Protein AF-A0A846CA02-F1 (afdb_monomer)

Nearest PDB structures (foldseek):
  6zp9-assembly2_B  TM=9.570E-01  e=4.947E-15  Cyanophage S-2L
  3h20-assembly1_A  TM=7.460E-01  e=3.135E-06  Plasmid RSF1010
  3h25-assembly1_A  TM=7.549E-01  e=1.714E-05  Plasmid RSF1010
  3sxy-assembly1_B  TM=5.604E-01  e=3.609E+00  Thermotoga maritima
  5ey0-assembly1_B  TM=4.904E-01  e=2.221E+00  Staphylococcus aureus subsp. aureus Mu3

Structure (mmCIF, N/CA/C/O backbone):
data_AF-A0A846CA02-F1
#
_entry.id   AF-A0A846CA02-F1
#
loop_
_atom_site.group_PDB
_atom_site.id
_atom_site.type_symbol
_atom_site.label_atom_id
_atom_site.label_alt_id
_atom_site.label_comp_id
_atom_site.label_asym_id
_atom_site.label_entity_id
_atom_site.label_seq_id
_atom_site.pdbx_PDB_ins_code
_atom_site.Cartn_x
_atom_site.Cartn_y
_atom_site.Cartn_z
_atom_site.occupancy
_atom_site.B_iso_or_equiv
_atom_site.auth_seq_id
_atom_site.auth_comp_id
_atom_site.auth_asym_id
_atom_site.auth_atom_id
_atom_site.pdbx_PDB_model_num
ATOM 1 N N . MET A 1 1 ? -24.074 -14.009 -7.156 1.00 41.16 1 MET A N 1
ATOM 2 C CA . MET A 1 1 ? -23.656 -12.964 -6.202 1.00 41.16 1 MET A CA 1
ATOM 3 C C . MET A 1 1 ? -24.409 -13.230 -4.919 1.00 41.16 1 MET A C 1
ATOM 5 O O . MET A 1 1 ? -25.630 -13.159 -4.957 1.00 41.16 1 MET A O 1
ATOM 9 N N . SER A 1 2 ? -23.726 -13.642 -3.850 1.00 54.56 2 SER A N 1
ATOM 10 C CA . SER A 1 2 ? -24.355 -13.686 -2.528 1.00 54.56 2 SER A CA 1
ATOM 11 C C . SER A 1 2 ? -24.857 -12.284 -2.195 1.00 54.56 2 SER A C 1
ATOM 13 O O . SER A 1 2 ? -24.149 -11.304 -2.432 1.00 54.56 2 SER A O 1
ATOM 15 N N . GLU A 1 3 ? -26.090 -12.195 -1.719 1.00 60.62 3 GLU A N 1
ATOM 16 C CA . GLU A 1 3 ? -26.700 -10.945 -1.291 1.00 60.62 3 GLU A CA 1
ATOM 17 C C . GLU A 1 3 ? -25.833 -10.325 -0.186 1.00 60.62 3 GLU A C 1
ATOM 19 O O . GLU A 1 3 ? -25.377 -11.011 0.730 1.00 60.62 3 GLU A O 1
ATOM 24 N N . PHE A 1 4 ? -25.489 -9.050 -0.349 1.00 73.81 4 PHE A N 1
ATOM 25 C CA . PHE A 1 4 ? -24.674 -8.321 0.612 1.00 73.81 4 PHE A CA 1
ATOM 26 C C . PHE A 1 4 ? -25.558 -7.983 1.817 1.00 73.81 4 PHE A C 1
ATOM 28 O O . PHE A 1 4 ? -26.363 -7.057 1.747 1.00 73.81 4 PHE A O 1
ATOM 35 N N . ASP A 1 5 ? -25.442 -8.761 2.894 1.00 89.75 5 ASP A N 1
ATOM 36 C CA . ASP A 1 5 ? -26.249 -8.592 4.106 1.00 89.75 5 ASP A CA 1
ATOM 37 C C . ASP A 1 5 ? -25.672 -7.475 4.989 1.00 89.75 5 ASP A C 1
ATOM 39 O O . ASP A 1 5 ? -24.796 -7.684 5.833 1.00 89.75 5 ASP A O 1
ATOM 43 N N . TYR A 1 6 ? -26.124 -6.247 4.726 1.00 91.44 6 TYR A N 1
ATOM 44 C CA . TYR A 1 6 ? -25.702 -5.067 5.476 1.00 91.44 6 TYR A CA 1
ATOM 45 C C . TYR A 1 6 ? -26.091 -5.157 6.955 1.00 91.44 6 TYR A C 1
ATOM 47 O O . TYR A 1 6 ? -25.282 -4.792 7.811 1.00 91.44 6 TYR A O 1
ATOM 55 N N . ASP A 1 7 ? -27.287 -5.667 7.252 1.00 94.12 7 ASP A N 1
ATOM 56 C CA . ASP A 1 7 ? -27.827 -5.714 8.610 1.00 94.12 7 ASP A CA 1
ATOM 57 C C . ASP A 1 7 ? -27.005 -6.675 9.480 1.00 94.12 7 ASP A C 1
ATOM 59 O O . ASP A 1 7 ? -26.601 -6.311 10.587 1.00 94.12 7 ASP A O 1
ATOM 63 N N . ALA A 1 8 ? -26.630 -7.844 8.947 1.00 95.44 8 ALA A N 1
ATOM 64 C CA . ALA A 1 8 ? -25.735 -8.771 9.641 1.00 95.44 8 ALA A CA 1
ATOM 65 C C . ALA A 1 8 ? -24.340 -8.168 9.898 1.00 95.44 8 ALA A C 1
ATOM 67 O O . ALA A 1 8 ? -23.770 -8.328 10.982 1.00 95.44 8 ALA A O 1
ATOM 68 N N . LEU A 1 9 ? -23.771 -7.439 8.929 1.00 95.69 9 LEU A N 1
ATOM 69 C CA . LEU A 1 9 ? -22.487 -6.750 9.120 1.00 95.69 9 LEU A CA 1
ATOM 70 C C . LEU A 1 9 ? -22.592 -5.620 10.153 1.00 95.69 9 LEU A C 1
ATOM 72 O O . LEU A 1 9 ? -2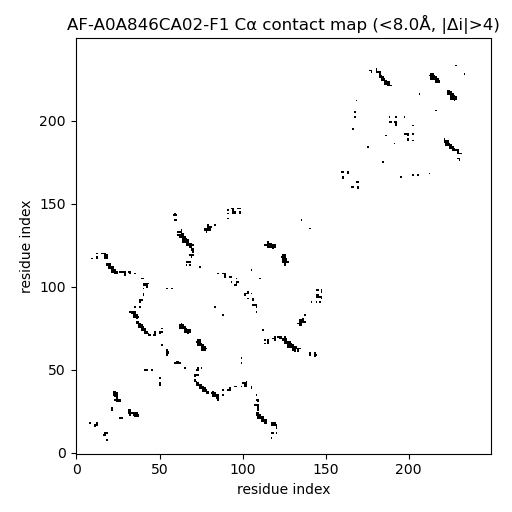1.652 -5.397 10.921 1.00 95.69 9 LEU A O 1
ATOM 76 N N . GLN A 1 10 ? -23.722 -4.915 10.194 1.00 96.12 10 GLN A N 1
ATOM 77 C CA . GLN A 1 10 ? -23.976 -3.853 11.162 1.00 96.12 10 GLN A CA 1
ATOM 78 C C . GLN A 1 10 ? -24.134 -4.410 12.581 1.00 96.12 10 GLN A C 1
ATOM 80 O O . GLN A 1 10 ? -23.596 -3.829 13.531 1.00 96.12 10 GLN A O 1
ATOM 85 N N . GLU A 1 11 ? -24.811 -5.548 12.729 1.00 97.12 11 GLU A N 1
ATOM 86 C CA . GLU A 1 11 ? -24.917 -6.272 13.994 1.00 97.12 11 GLU A CA 1
ATOM 87 C C . GLU A 1 11 ? -23.529 -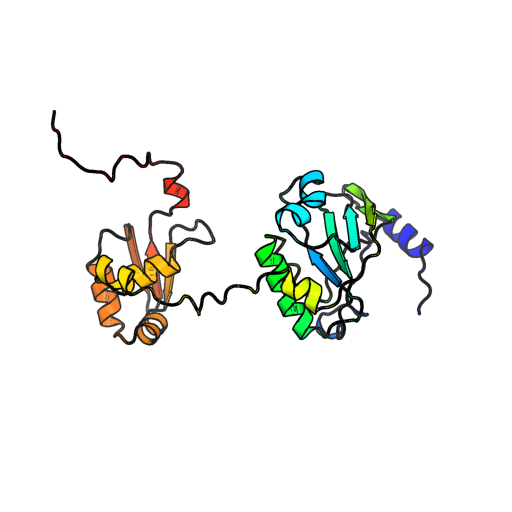6.697 14.495 1.00 97.12 11 GLU A C 1
ATOM 89 O O . GLU A 1 11 ? -23.156 -6.386 15.629 1.00 97.12 11 GLU A O 1
ATOM 94 N N . LEU A 1 12 ? -22.711 -7.319 13.638 1.00 97.31 12 LEU A N 1
ATOM 95 C CA . LEU A 1 12 ? -21.325 -7.663 13.971 1.00 97.31 12 LEU A CA 1
ATOM 96 C C . LEU A 1 12 ? -20.515 -6.425 14.375 1.00 97.31 12 LEU A C 1
ATOM 98 O O . LEU A 1 12 ? -19.788 -6.454 15.370 1.00 97.31 12 LEU A O 1
ATOM 102 N N . ASN A 1 13 ? -20.657 -5.315 13.649 1.00 97.44 13 ASN A N 1
ATOM 103 C CA . ASN A 1 13 ? -19.942 -4.088 13.976 1.00 97.44 13 ASN A CA 1
ATOM 104 C C . ASN A 1 13 ? -20.363 -3.506 15.332 1.00 97.44 13 ASN A C 1
ATOM 106 O O . ASN A 1 13 ? -19.518 -3.044 16.092 1.00 97.44 13 ASN A O 1
ATOM 110 N N . THR A 1 14 ? -21.643 -3.596 15.681 1.00 96.75 14 THR A N 1
ATOM 111 C CA . THR A 1 14 ? -22.150 -3.167 16.992 1.00 96.75 14 THR A CA 1
ATOM 112 C C . THR A 1 14 ? -21.688 -4.108 18.110 1.00 96.75 14 THR A C 1
ATOM 114 O O . THR A 1 14 ? -21.405 -3.662 19.220 1.00 96.75 14 THR A O 1
ATOM 117 N N . ASN A 1 15 ? -21.5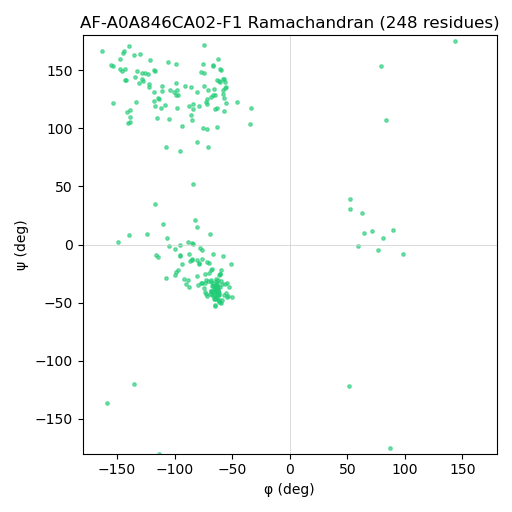05 -5.393 17.802 1.00 97.19 15 ASN A N 1
ATOM 118 C CA . ASN A 1 15 ? -20.973 -6.413 18.710 1.00 97.19 15 ASN A CA 1
ATOM 119 C C . ASN A 1 15 ? -19.436 -6.399 18.839 1.00 97.19 15 ASN A C 1
ATOM 121 O O . ASN A 1 15 ? -18.847 -7.348 19.360 1.00 97.19 15 ASN A O 1
ATOM 125 N N . GLY A 1 16 ? -18.768 -5.330 18.397 1.00 96.25 16 GLY A N 1
ATOM 126 C CA . GLY A 1 16 ? -17.336 -5.135 18.623 1.00 96.25 16 GLY A CA 1
ATOM 127 C C . GLY A 1 16 ? -16.423 -5.721 17.546 1.00 96.25 16 GLY A C 1
ATOM 128 O O . GLY A 1 16 ? -15.212 -5.796 17.760 1.00 96.25 16 GLY A O 1
ATOM 129 N N . TYR A 1 17 ? -16.960 -6.126 16.391 1.00 97.38 17 TYR A N 1
ATOM 130 C CA . TYR A 1 17 ? -16.150 -6.591 15.267 1.00 97.38 17 TYR A CA 1
ATOM 131 C C . TYR A 1 17 ? -15.793 -5.449 14.312 1.00 97.38 17 TYR A C 1
ATOM 133 O O . TYR A 1 17 ? -16.603 -4.600 13.938 1.00 97.38 17 TYR A O 1
ATOM 141 N N . ASP A 1 18 ? -14.539 -5.433 13.893 1.00 96.81 18 ASP A N 1
ATOM 142 C CA . ASP A 1 18 ? -14.059 -4.578 12.818 1.00 96.81 18 ASP A CA 1
ATOM 143 C C . ASP A 1 18 ? -14.416 -5.213 11.461 1.00 96.81 18 ASP A C 1
ATOM 145 O O . ASP A 1 18 ? -14.123 -6.389 11.237 1.00 96.81 18 ASP A O 1
ATOM 149 N N . ILE A 1 19 ? -15.002 -4.442 10.540 1.00 96.75 19 ILE A N 1
ATOM 150 C CA . ILE A 1 19 ? -15.447 -4.957 9.234 1.00 96.75 19 ILE A CA 1
ATOM 151 C C . ILE A 1 19 ? -14.412 -4.655 8.143 1.00 96.75 19 ILE A C 1
ATOM 153 O O . ILE A 1 19 ? -13.902 -3.533 8.026 1.00 96.75 19 ILE A O 1
ATOM 157 N N . TYR A 1 20 ? -14.103 -5.671 7.336 1.00 94.94 20 TYR A N 1
ATOM 158 C CA . TYR A 1 20 ? -13.104 -5.621 6.271 1.00 94.94 20 TYR A CA 1
ATOM 159 C C . TYR A 1 20 ? -13.623 -6.268 4.987 1.00 94.94 20 TYR A C 1
ATOM 161 O O . TYR A 1 20 ? -14.571 -7.048 5.003 1.00 94.94 20 TYR A O 1
ATOM 169 N N . ILE A 1 21 ? -12.949 -5.969 3.882 1.00 93.69 21 ILE A N 1
ATOM 170 C CA . ILE A 1 21 ? -13.172 -6.566 2.570 1.00 93.69 21 ILE A CA 1
ATOM 171 C C . ILE A 1 21 ? -11.833 -6.943 1.932 1.00 93.69 21 ILE A C 1
ATOM 173 O O . ILE A 1 21 ? -10.841 -6.226 2.078 1.00 93.69 21 ILE A O 1
ATOM 177 N N . VAL A 1 22 ? -11.809 -8.056 1.200 1.00 94.44 22 VAL A N 1
ATOM 178 C CA . VAL A 1 22 ? -10.716 -8.374 0.276 1.00 94.44 22 VAL A CA 1
ATOM 179 C C . VAL A 1 22 ? -11.001 -7.667 -1.046 1.00 94.44 22 VAL A C 1
ATOM 181 O O . VAL A 1 22 ? -12.010 -7.925 -1.698 1.00 94.44 22 VAL A O 1
ATOM 184 N N . VAL A 1 23 ? -10.135 -6.731 -1.431 1.00 95.00 23 VAL A N 1
ATOM 185 C CA . VAL A 1 23 ? -10.367 -5.891 -2.620 1.00 95.00 23 VAL A CA 1
ATOM 186 C C . VAL A 1 23 ? -10.138 -6.667 -3.918 1.00 95.00 23 VAL A C 1
ATOM 188 O O . VAL A 1 23 ? -10.858 -6.476 -4.900 1.00 95.00 23 VAL A O 1
ATOM 191 N N . ASN A 1 24 ? -9.138 -7.544 -3.931 1.00 92.88 24 ASN A N 1
ATOM 192 C CA . ASN A 1 24 ? -8.736 -8.303 -5.105 1.00 92.88 24 ASN A CA 1
ATOM 193 C C . ASN A 1 24 ? -9.213 -9.751 -4.968 1.00 92.88 24 ASN A C 1
ATOM 195 O O . ASN A 1 24 ? -8.658 -10.499 -4.176 1.00 92.88 24 ASN A O 1
ATOM 199 N N . GLY A 1 25 ? -10.220 -10.134 -5.754 1.00 79.94 25 GLY A N 1
ATOM 200 C CA . GLY A 1 25 ? -10.712 -11.514 -5.831 1.00 79.94 25 GLY A CA 1
ATOM 201 C C . GLY A 1 25 ? -11.780 -11.896 -4.803 1.00 79.94 25 GLY A C 1
ATOM 202 O O . GLY A 1 25 ? -12.294 -11.059 -4.062 1.00 79.94 25 GLY A O 1
ATOM 203 N N . GLU A 1 26 ? -12.136 -13.177 -4.827 1.00 71.62 26 GLU A N 1
ATOM 204 C CA . GLU A 1 26 ? -13.039 -13.837 -3.885 1.00 71.62 26 GLU A CA 1
ATOM 205 C C . GLU A 1 26 ? -12.212 -14.917 -3.176 1.00 71.62 26 GLU A C 1
ATOM 207 O O . GLU A 1 26 ? -11.586 -15.733 -3.842 1.00 71.62 26 GLU A O 1
ATOM 212 N N . GLY A 1 27 ? -12.134 -14.891 -1.844 1.00 72.06 27 GLY A N 1
ATOM 213 C CA . GLY A 1 27 ? -11.319 -15.842 -1.082 1.00 72.06 27 GLY A CA 1
ATOM 214 C C . GLY A 1 27 ? -10.646 -15.231 0.143 1.00 72.06 27 GLY A C 1
ATOM 215 O O . GLY A 1 27 ? -10.735 -14.026 0.384 1.00 72.06 27 GLY A O 1
ATOM 216 N N . TYR A 1 28 ? -9.980 -16.080 0.929 1.00 79.38 28 TYR A N 1
ATOM 217 C CA . TYR A 1 28 ? -9.342 -15.690 2.195 1.00 79.38 28 TYR A CA 1
ATOM 218 C C . TYR A 1 28 ? -7.814 -15.812 2.150 1.00 79.38 28 TYR A C 1
ATOM 220 O O . TYR A 1 28 ? -7.129 -15.326 3.053 1.00 79.38 28 TYR A O 1
ATOM 228 N N . THR A 1 29 ? -7.260 -16.434 1.106 1.00 88.62 29 THR A N 1
ATOM 229 C CA . THR A 1 29 ? -5.819 -16.644 0.940 1.00 88.62 29 THR A CA 1
ATOM 230 C C . THR A 1 29 ? -5.301 -16.019 -0.351 1.00 88.62 29 THR A C 1
ATOM 232 O O . THR A 1 29 ? -6.051 -15.790 -1.295 1.00 88.62 29 THR A O 1
ATOM 235 N N . ASP A 1 30 ? -3.993 -15.760 -0.418 1.00 89.75 30 ASP A N 1
ATOM 236 C CA . ASP A 1 30 ? -3.363 -15.241 -1.639 1.00 89.75 30 ASP A CA 1
ATOM 237 C C . ASP A 1 30 ? -3.496 -16.202 -2.832 1.00 89.75 30 ASP A C 1
ATOM 239 O O . ASP A 1 30 ? -3.441 -15.756 -3.975 1.00 89.75 30 ASP A O 1
ATOM 243 N N . ALA A 1 31 ? -3.636 -17.507 -2.569 1.00 89.25 31 ALA A N 1
ATOM 244 C CA . ALA A 1 31 ? -3.785 -18.532 -3.598 1.00 89.25 31 ALA A CA 1
ATOM 245 C C . ALA A 1 31 ? -5.177 -18.514 -4.246 1.00 89.25 31 ALA A C 1
ATOM 247 O O . ALA A 1 31 ? -5.303 -18.910 -5.399 1.00 89.25 31 ALA A O 1
ATOM 248 N N . ASP A 1 32 ? -6.190 -18.016 -3.530 1.00 89.44 32 ASP A N 1
ATOM 249 C CA . ASP A 1 32 ? -7.563 -17.906 -4.036 1.00 89.44 32 ASP A CA 1
ATOM 250 C C . ASP A 1 32 ? -7.736 -16.697 -4.973 1.00 89.44 32 ASP A C 1
ATOM 252 O O . ASP A 1 32 ? -8.705 -16.597 -5.724 1.00 89.44 32 ASP A O 1
ATOM 256 N N . VAL A 1 33 ? -6.794 -15.747 -4.940 1.00 91.31 33 VAL A N 1
ATOM 257 C CA . VAL A 1 33 ? -6.863 -14.527 -5.744 1.00 91.31 33 VAL A CA 1
ATOM 258 C C . VAL A 1 33 ? -6.116 -14.721 -7.058 1.00 91.31 33 VAL A C 1
ATOM 260 O O . VAL A 1 33 ? -4.89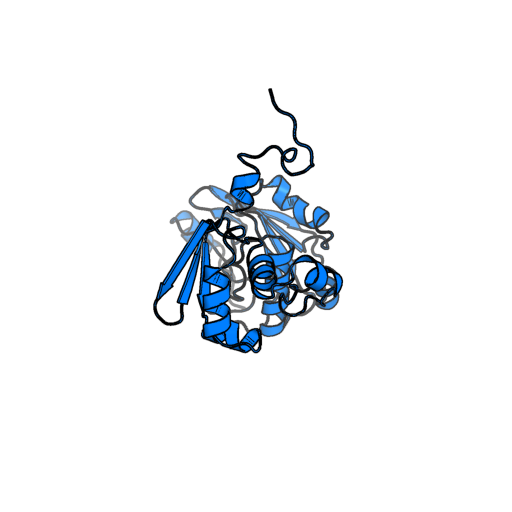3 -14.596 -7.119 1.00 91.31 33 VAL A O 1
ATOM 263 N N . GLU A 1 34 ? -6.859 -14.959 -8.137 1.00 92.31 34 GLU A N 1
ATOM 264 C CA . GLU A 1 34 ? -6.304 -15.075 -9.497 1.00 92.31 34 GLU A CA 1
ATOM 265 C C . GLU A 1 34 ? -6.285 -13.743 -10.266 1.00 92.31 34 GLU A C 1
ATOM 267 O O . GLU A 1 34 ? -5.442 -13.519 -11.141 1.00 92.31 34 GLU A O 1
ATOM 272 N N . GLN A 1 35 ? -7.237 -12.858 -9.954 1.00 94.31 35 GLN A N 1
ATOM 273 C CA . GLN A 1 35 ? -7.493 -11.613 -10.677 1.00 94.31 35 GLN A CA 1
ATOM 274 C C . GLN A 1 35 ? -7.653 -10.445 -9.699 1.00 94.31 35 GLN A C 1
ATOM 276 O O . GLN A 1 35 ? -8.538 -10.434 -8.841 1.00 94.31 35 GLN A O 1
ATOM 281 N N . CYS A 1 36 ? -6.825 -9.418 -9.868 1.00 96.75 36 CYS A N 1
ATOM 282 C CA . CYS A 1 36 ? -6.808 -8.228 -9.027 1.00 96.75 36 CYS A CA 1
ATOM 283 C C . CYS A 1 36 ? -7.574 -7.065 -9.670 1.00 96.75 36 CYS A C 1
ATOM 285 O O . CYS A 1 36 ? -7.461 -6.810 -10.869 1.00 96.75 36 CYS A O 1
ATOM 287 N N . LYS A 1 37 ? -8.339 -6.334 -8.853 1.00 97.19 37 LYS A N 1
ATOM 288 C CA . LYS A 1 37 ? -9.208 -5.216 -9.251 1.00 97.19 37 LYS A CA 1
ATOM 289 C C . LYS A 1 37 ? -8.576 -3.846 -9.004 1.00 97.19 37 LYS A C 1
ATOM 291 O O . LYS A 1 37 ? -8.933 -2.902 -9.702 1.00 97.19 37 LYS A O 1
ATOM 296 N N . ALA A 1 38 ? -7.658 -3.719 -8.047 1.00 97.94 38 ALA A N 1
ATOM 297 C CA . ALA A 1 38 ? -7.020 -2.447 -7.716 1.00 97.94 38 ALA A CA 1
ATOM 298 C C . ALA A 1 38 ? -5.629 -2.624 -7.093 1.00 97.94 38 ALA A C 1
ATOM 300 O O . ALA A 1 38 ? -5.358 -3.634 -6.441 1.00 97.94 38 ALA A O 1
ATOM 301 N N . ILE A 1 39 ? -4.770 -1.616 -7.248 1.00 98.50 39 ILE A N 1
ATOM 302 C CA . ILE A 1 39 ? -3.584 -1.399 -6.398 1.00 98.50 39 ILE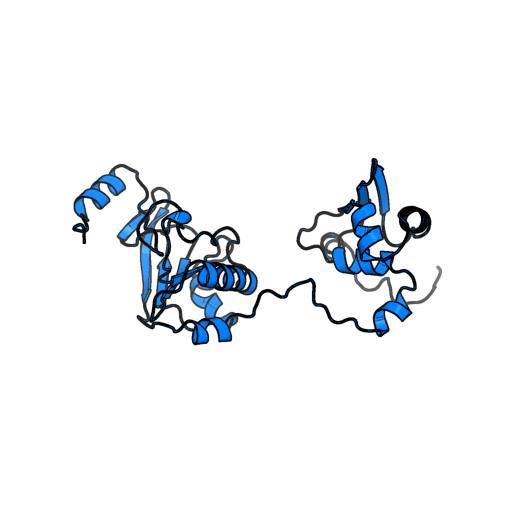 A CA 1
ATOM 303 C C . ILE A 1 39 ? -3.904 -0.349 -5.338 1.00 98.50 39 ILE A C 1
ATOM 305 O O . ILE A 1 39 ? -4.807 0.474 -5.526 1.00 98.50 39 ILE A O 1
ATOM 309 N N . PHE A 1 40 ? -3.190 -0.386 -4.217 1.00 98.31 40 PHE A N 1
ATOM 310 C CA . PHE A 1 40 ? -3.497 0.484 -3.084 1.00 98.31 40 PHE A CA 1
ATOM 311 C C . PHE A 1 40 ? -2.303 0.760 -2.176 1.00 98.31 40 PHE A C 1
ATOM 313 O O . PHE A 1 40 ? -1.395 -0.052 -2.082 1.00 98.31 40 PHE A O 1
ATOM 320 N N . TYR A 1 41 ? -2.305 1.884 -1.463 1.00 97.19 41 TYR A N 1
ATOM 321 C CA . TYR A 1 41 ? -1.344 2.131 -0.383 1.00 97.19 41 TYR A CA 1
ATOM 322 C C . TYR A 1 41 ? -1.972 2.924 0.761 1.00 97.19 41 TYR A C 1
ATOM 324 O O . TYR A 1 41 ? -3.019 3.559 0.601 1.00 97.19 41 TYR A O 1
ATOM 332 N N . GLU A 1 42 ? -1.283 2.921 1.898 1.00 95.81 42 GLU A N 1
ATOM 333 C CA . GLU A 1 42 ? -1.554 3.786 3.045 1.00 95.81 42 GLU A CA 1
ATOM 334 C C . GLU A 1 42 ? -0.247 4.208 3.732 1.00 95.81 42 GLU A C 1
ATOM 336 O O . GLU A 1 42 ? 0.812 3.609 3.495 1.00 95.81 42 GLU A O 1
ATOM 341 N N . HIS A 1 43 ? -0.347 5.207 4.615 1.00 90.94 43 HIS A N 1
ATOM 342 C CA . HIS A 1 43 ? 0.765 5.693 5.431 1.00 90.94 43 HIS A CA 1
ATOM 343 C C . HIS A 1 43 ? 0.316 5.984 6.868 1.00 90.94 43 HIS A C 1
ATOM 345 O O . HIS A 1 43 ? -0.269 7.024 7.142 1.00 90.94 43 HIS A O 1
ATOM 351 N N . ASP A 1 44 ? 0.668 5.129 7.825 1.00 88.56 44 ASP A N 1
ATOM 352 C CA . ASP A 1 44 ? 0.295 5.329 9.240 1.00 88.56 44 ASP A CA 1
ATOM 353 C C . ASP A 1 44 ? 1.049 6.475 9.940 1.00 88.56 44 ASP A C 1
ATOM 355 O O . ASP A 1 44 ? 0.690 6.889 11.047 1.00 88.56 44 ASP A O 1
ATOM 359 N N . ASN A 1 45 ? 2.140 6.949 9.334 1.00 87.88 45 ASN A N 1
ATOM 360 C CA . ASN A 1 45 ? 3.070 7.925 9.902 1.00 87.88 45 ASN A CA 1
ATOM 361 C C . ASN A 1 45 ? 2.852 9.364 9.408 1.00 87.88 45 ASN A C 1
ATOM 363 O O . ASN A 1 45 ? 3.550 10.262 9.877 1.00 87.88 45 ASN A O 1
ATOM 367 N N . LEU A 1 46 ? 1.919 9.587 8.481 1.00 88.69 46 LEU A N 1
ATOM 368 C CA . LEU A 1 46 ? 1.595 10.907 7.934 1.00 88.69 46 LEU A CA 1
ATOM 369 C C . LEU A 1 46 ? 0.264 11.416 8.491 1.00 88.69 46 LEU A C 1
ATOM 371 O O . LEU A 1 46 ? -0.598 10.629 8.884 1.00 88.69 46 LEU A O 1
ATOM 375 N N . SER A 1 47 ? 0.051 12.732 8.489 1.00 95.88 47 SER A N 1
ATOM 376 C CA . SER A 1 47 ? -1.269 13.278 8.826 1.00 95.88 47 SER A CA 1
ATOM 377 C C . SER A 1 47 ? -2.318 12.895 7.772 1.00 95.88 47 SER A C 1
ATOM 379 O O . SER A 1 47 ? -1.991 12.691 6.605 1.00 95.88 47 SER A O 1
ATOM 381 N N . ILE A 1 48 ? -3.598 12.836 8.158 1.00 96.81 48 ILE A N 1
ATOM 382 C CA . ILE A 1 48 ? -4.699 12.487 7.238 1.00 96.81 48 ILE A CA 1
ATOM 383 C C . ILE A 1 48 ? -4.705 13.395 5.998 1.00 96.81 48 ILE A C 1
ATOM 385 O O . ILE A 1 48 ? -4.746 12.903 4.874 1.00 96.81 48 ILE A O 1
ATOM 389 N N . THR A 1 49 ? -4.547 14.708 6.186 1.00 96.06 49 THR A N 1
ATOM 390 C CA . THR A 1 49 ? -4.484 15.677 5.081 1.00 96.06 49 THR A CA 1
ATOM 391 C C . THR A 1 49 ? -3.281 15.454 4.160 1.00 96.06 49 THR A C 1
ATOM 393 O O . THR A 1 49 ? -3.385 15.661 2.952 1.00 96.06 49 THR A O 1
ATOM 396 N N . GLU A 1 50 ? -2.132 15.020 4.684 1.00 94.06 50 GLU A N 1
ATOM 397 C CA . GLU A 1 50 ? -0.991 14.659 3.835 1.00 94.06 50 GLU A CA 1
ATOM 398 C C . GLU A 1 50 ? -1.268 13.391 3.032 1.00 94.06 50 GLU A C 1
ATOM 400 O O . GLU A 1 50 ? -0.981 13.362 1.836 1.00 94.06 50 GLU A O 1
ATOM 405 N N . GLN A 1 51 ? -1.865 12.373 3.653 1.00 97.12 51 GLN A N 1
ATOM 406 C CA . GLN A 1 51 ? -2.215 11.119 2.981 1.00 97.12 51 GLN A CA 1
ATOM 407 C C . GLN A 1 51 ? -3.239 11.320 1.858 1.00 97.12 51 GLN A C 1
ATOM 409 O O . GLN A 1 51 ? -3.169 10.644 0.834 1.00 97.12 51 GLN A O 1
ATOM 414 N N . GLU A 1 52 ? -4.157 12.277 2.014 1.00 96.56 52 GLU A N 1
ATOM 415 C CA . GLU A 1 52 ? -5.120 12.654 0.973 1.00 96.56 52 GLU A CA 1
ATOM 416 C C . GLU A 1 52 ? -4.450 13.237 -0.281 1.00 96.56 52 GLU A C 1
ATOM 418 O O . GLU A 1 52 ? -4.967 13.069 -1.386 1.00 96.56 52 GLU A O 1
ATOM 423 N N . ASN A 1 53 ? -3.297 13.898 -0.129 1.00 94.94 53 ASN A N 1
ATOM 424 C CA . ASN A 1 53 ? -2.682 14.709 -1.185 1.00 94.94 53 ASN A CA 1
ATOM 425 C C . ASN A 1 53 ? -1.315 14.193 -1.666 1.00 94.94 53 ASN A C 1
ATOM 427 O O . ASN A 1 53 ? -0.791 14.693 -2.662 1.00 94.94 53 ASN A O 1
ATOM 431 N N . ILE A 1 54 ? -0.711 13.201 -1.001 1.00 92.00 54 ILE A N 1
ATOM 432 C CA . ILE A 1 54 ? 0.642 12.721 -1.329 1.00 92.00 54 ILE A CA 1
ATOM 433 C C . ILE A 1 54 ? 0.766 12.199 -2.767 1.00 92.00 54 ILE A C 1
ATOM 435 O O . ILE A 1 54 ? 1.804 12.395 -3.396 1.00 92.00 54 ILE A O 1
ATOM 439 N N . TRP A 1 55 ? -0.301 11.626 -3.330 1.00 95.50 55 TRP A N 1
ATOM 440 C CA . TRP A 1 55 ? -0.331 11.177 -4.724 1.00 95.50 55 TRP A CA 1
ATOM 441 C C . TRP A 1 55 ? 0.006 12.301 -5.717 1.00 95.50 55 TRP A C 1
ATOM 443 O O . TRP A 1 55 ? 0.691 12.044 -6.705 1.00 95.50 55 TRP A O 1
ATOM 453 N N . GLN A 1 56 ? -0.386 13.548 -5.424 1.00 93.31 56 GLN A N 1
ATOM 454 C CA . GLN A 1 56 ? -0.075 14.710 -6.264 1.00 93.31 56 GLN A CA 1
ATOM 455 C C . GLN A 1 56 ? 1.426 15.004 -6.252 1.00 93.31 56 GLN A C 1
ATOM 457 O O . GLN A 1 56 ? 2.025 15.224 -7.300 1.00 93.31 56 GLN A O 1
ATOM 462 N N . LYS A 1 57 ? 2.057 14.948 -5.071 1.00 87.12 57 LYS A N 1
ATOM 463 C CA . LYS A 1 57 ? 3.508 15.158 -4.913 1.00 87.12 57 LYS A CA 1
ATOM 464 C C . LYS A 1 57 ? 4.324 14.085 -5.635 1.00 87.12 57 LYS A C 1
ATOM 466 O O . LYS A 1 57 ? 5.422 14.361 -6.104 1.00 87.12 57 LYS A O 1
ATOM 471 N N . LEU A 1 58 ? 3.776 12.875 -5.722 1.00 86.94 58 LEU A N 1
ATOM 472 C CA . LEU A 1 58 ? 4.364 11.742 -6.433 1.00 86.94 58 LEU A CA 1
ATOM 473 C C . LEU A 1 58 ? 4.049 11.744 -7.939 1.00 86.94 58 LEU A C 1
ATOM 475 O O . LEU A 1 58 ? 4.487 10.838 -8.639 1.00 86.94 58 LEU A O 1
ATOM 479 N N . ASN A 1 59 ? 3.303 12.733 -8.447 1.00 91.94 59 ASN A N 1
ATOM 480 C CA . ASN A 1 59 ? 2.805 12.776 -9.828 1.00 91.94 59 ASN A CA 1
ATOM 481 C C . ASN A 1 59 ? 2.057 11.494 -10.250 1.00 91.94 59 ASN A C 1
ATOM 483 O O . ASN A 1 59 ? 2.074 11.103 -11.418 1.00 91.94 59 ASN A O 1
ATOM 487 N N . LEU A 1 60 ? 1.398 10.829 -9.297 1.00 95.50 60 LEU A N 1
ATOM 488 C CA . LEU A 1 60 ? 0.499 9.718 -9.589 1.00 95.50 60 LEU A CA 1
ATOM 489 C C . LEU A 1 60 ? -0.818 10.261 -10.166 1.00 95.50 60 LEU A C 1
ATOM 491 O O . LEU A 1 60 ? -1.188 11.404 -9.884 1.00 95.50 60 LEU A O 1
ATOM 495 N N . PRO A 1 61 ? -1.564 9.468 -10.954 1.00 97.62 61 PRO A N 1
ATOM 496 C CA . PRO A 1 61 ? -2.922 9.846 -11.322 1.00 97.62 61 PRO A CA 1
ATOM 497 C C . PRO A 1 61 ? -3.812 9.950 -10.076 1.00 97.62 61 PRO A C 1
ATOM 499 O O . PRO A 1 61 ? -3.511 9.364 -9.033 1.00 97.62 61 PRO A O 1
ATOM 502 N N . GLN A 1 62 ? -4.928 10.668 -10.190 1.00 98.06 62 GLN A N 1
ATOM 503 C CA . GLN A 1 62 ? -5.891 10.799 -9.098 1.00 98.06 62 GLN A CA 1
ATOM 504 C C . GLN A 1 62 ? -6.354 9.409 -8.614 1.00 98.06 62 GLN A C 1
ATOM 506 O O . GLN A 1 62 ? -6.638 8.542 -9.439 1.00 98.06 62 GLN A O 1
ATOM 511 N N . PRO A 1 63 ? -6.438 9.148 -7.299 1.00 98.44 63 PRO A N 1
ATOM 512 C CA . PRO A 1 63 ? -7.021 7.908 -6.805 1.00 98.44 63 PRO A CA 1
ATOM 513 C C . PRO A 1 63 ? -8.464 7.739 -7.297 1.00 98.44 63 PRO A C 1
ATOM 515 O O . PRO A 1 63 ? -9.241 8.698 -7.334 1.00 98.44 63 PRO A O 1
ATOM 518 N N . THR A 1 64 ? -8.850 6.506 -7.624 1.00 98.69 64 THR A N 1
ATOM 519 C CA . THR A 1 64 ? -10.242 6.160 -7.944 1.00 98.69 64 THR A CA 1
ATOM 520 C C . THR A 1 64 ? -11.140 6.427 -6.739 1.00 98.69 64 THR A C 1
ATOM 522 O O . THR A 1 64 ? -12.202 7.042 -6.857 1.00 98.69 64 THR A O 1
ATOM 525 N N . ILE A 1 65 ? -10.694 5.958 -5.570 1.00 98.38 65 ILE A N 1
ATOM 526 C CA . ILE A 1 65 ? -11.365 6.109 -4.279 1.00 98.38 65 ILE A CA 1
ATOM 527 C C . ILE A 1 65 ? -10.292 6.341 -3.211 1.00 98.38 65 ILE A C 1
ATOM 529 O O . ILE A 1 65 ? -9.240 5.700 -3.223 1.00 98.38 65 ILE A O 1
ATOM 533 N N . GLN A 1 66 ? -10.586 7.219 -2.256 1.00 98.56 66 GLN A N 1
ATOM 534 C CA . GLN A 1 66 ? -9.861 7.323 -0.993 1.00 98.56 66 GLN A CA 1
ATOM 535 C C . GLN A 1 66 ? -10.816 7.032 0.163 1.00 98.56 66 GLN A C 1
ATOM 537 O O . GLN A 1 66 ? -11.918 7.587 0.234 1.00 98.56 66 GLN A O 1
ATOM 542 N N . VAL A 1 67 ? -10.386 6.166 1.079 1.00 98.62 67 VAL A N 1
ATOM 543 C CA . VAL A 1 67 ? -11.151 5.778 2.269 1.00 98.62 67 VAL A CA 1
ATOM 544 C C . VAL A 1 67 ? -10.396 6.214 3.508 1.00 98.62 67 VAL A C 1
ATOM 546 O O . VAL A 1 67 ? -9.305 5.717 3.775 1.00 98.62 67 VAL A O 1
ATOM 549 N N . TYR A 1 68 ? -11.008 7.079 4.309 1.00 98.50 68 TYR A N 1
ATOM 550 C CA . TYR A 1 68 ? -10.572 7.260 5.683 1.00 98.50 68 TYR A CA 1
ATOM 551 C C . TYR A 1 68 ? -10.959 6.023 6.495 1.00 98.50 68 TYR A C 1
ATOM 553 O O . TYR A 1 68 ? -12.127 5.638 6.536 1.00 98.50 68 TYR A O 1
ATOM 561 N N . THR A 1 69 ? -9.980 5.405 7.152 1.00 97.44 69 THR A N 1
ATOM 562 C CA . THR A 1 69 ? -10.143 4.116 7.850 1.00 97.44 69 THR A CA 1
ATOM 563 C C . THR A 1 69 ? -10.869 4.205 9.191 1.00 97.44 69 THR A C 1
ATOM 565 O O . THR A 1 69 ? -11.090 3.176 9.831 1.00 97.44 69 THR A O 1
ATOM 568 N N . GLY A 1 70 ? -11.200 5.416 9.648 1.00 96.06 70 GLY A N 1
ATOM 569 C CA . GLY A 1 70 ? -11.697 5.653 11.002 1.00 96.06 70 GLY A CA 1
ATOM 570 C C . GLY A 1 70 ? -10.587 5.726 12.058 1.00 96.06 70 GLY A C 1
ATOM 571 O O . GLY A 1 70 ? -10.873 5.779 13.251 1.00 96.06 70 GLY A O 1
ATOM 572 N N . GLY A 1 71 ? -9.314 5.693 11.651 1.00 94.44 71 GLY A N 1
ATOM 573 C CA . GLY A 1 71 ? -8.155 5.720 12.541 1.00 94.44 71 GLY A CA 1
ATOM 574 C C . GLY A 1 71 ? -7.074 6.683 12.060 1.00 94.44 71 GLY A C 1
ATOM 575 O O . GLY A 1 71 ? -7.307 7.887 11.966 1.00 94.44 71 GLY A O 1
ATOM 576 N N . LYS A 1 72 ? -5.881 6.142 11.797 1.00 94.56 72 LYS A N 1
ATOM 577 C CA . LYS A 1 72 ? -4.679 6.910 11.430 1.00 94.56 72 LYS A CA 1
ATOM 578 C C . LYS A 1 72 ? -4.447 7.019 9.927 1.00 94.56 72 LYS A C 1
ATOM 580 O O . LYS A 1 72 ? -3.577 7.780 9.523 1.00 94.56 72 LYS A O 1
ATOM 585 N N . SER A 1 73 ? -5.207 6.282 9.125 1.00 96.44 73 SER A N 1
ATOM 586 C CA . SER A 1 73 ? -4.785 5.963 7.761 1.00 96.44 73 SER A CA 1
ATOM 587 C C . SER A 1 73 ? -5.873 6.302 6.749 1.00 96.44 73 SER A C 1
ATOM 589 O O . SER A 1 73 ? -7.074 6.207 7.040 1.00 96.44 73 SER A O 1
ATOM 591 N N . VAL A 1 74 ? -5.445 6.690 5.556 1.00 98.38 74 VAL A N 1
ATOM 592 C CA . VAL A 1 74 ? -6.252 6.821 4.350 1.00 98.38 74 VAL A CA 1
ATOM 593 C C . VAL A 1 74 ? -5.795 5.742 3.382 1.00 98.38 74 VAL A C 1
ATOM 595 O O . VAL A 1 74 ? -4.654 5.743 2.920 1.00 98.38 74 VAL A O 1
ATOM 598 N N . HIS A 1 75 ? -6.702 4.831 3.045 1.00 98.31 75 HIS A N 1
ATOM 599 C CA . HIS A 1 75 ? -6.460 3.873 1.979 1.00 98.31 75 HIS A CA 1
ATOM 600 C C . HIS A 1 75 ? -6.690 4.565 0.635 1.00 98.31 75 HIS A C 1
ATOM 602 O O . HIS A 1 75 ? -7.799 5.026 0.349 1.00 98.31 75 HIS A O 1
ATOM 608 N N . ASN A 1 76 ? -5.651 4.617 -0.189 1.00 98.44 76 ASN A N 1
ATOM 609 C CA . ASN A 1 76 ? -5.711 5.125 -1.553 1.00 98.44 76 ASN A CA 1
ATOM 610 C C . ASN A 1 76 ? -5.862 3.950 -2.519 1.00 98.44 76 ASN A C 1
ATOM 612 O O . ASN A 1 76 ? -5.053 3.029 -2.451 1.00 98.44 76 ASN A O 1
ATOM 616 N N . TYR A 1 77 ? -6.848 3.987 -3.420 1.00 98.44 77 TYR A N 1
ATOM 617 C CA . TYR A 1 77 ? -7.087 2.923 -4.401 1.00 98.44 77 TYR A CA 1
ATOM 618 C C . TYR A 1 77 ? -7.032 3.449 -5.834 1.00 98.44 77 TYR A C 1
ATOM 620 O O . TYR A 1 77 ? -7.678 4.447 -6.153 1.00 98.44 77 TYR A O 1
ATOM 628 N N . TRP A 1 78 ? -6.360 2.707 -6.714 1.00 98.62 78 TRP A N 1
ATOM 629 C CA . TRP A 1 78 ? -6.465 2.851 -8.168 1.00 98.62 78 TRP A CA 1
ATOM 630 C C . TRP A 1 78 ? -7.072 1.579 -8.744 1.00 98.62 78 TRP A C 1
ATOM 632 O O . TRP A 1 78 ? -6.441 0.520 -8.732 1.00 98.62 78 TRP A O 1
ATOM 642 N N . VAL A 1 79 ? -8.316 1.681 -9.209 1.00 98.44 79 VAL A N 1
ATOM 643 C CA . VAL A 1 79 ? -9.083 0.560 -9.760 1.00 98.44 79 VAL A CA 1
ATOM 6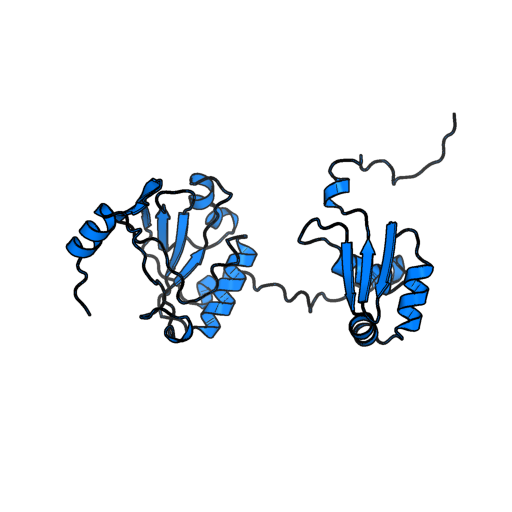44 C C . VAL A 1 79 ? -8.749 0.398 -11.236 1.00 98.44 79 VAL A C 1
ATOM 646 O O . VAL A 1 79 ? -8.716 1.374 -11.990 1.00 98.44 79 VAL A O 1
ATOM 649 N N . PHE A 1 80 ? -8.530 -0.844 -11.660 1.00 98.31 80 PHE A N 1
ATOM 650 C CA . PHE A 1 80 ? -8.258 -1.134 -13.057 1.00 98.31 80 PHE A CA 1
ATOM 651 C C . PHE A 1 80 ? -9.530 -1.110 -13.915 1.00 98.31 80 PHE A C 1
ATOM 653 O O . PHE A 1 80 ? -10.622 -1.476 -13.467 1.00 98.31 80 PHE A O 1
ATOM 660 N N . ASP A 1 81 ? -9.391 -0.717 -15.180 1.00 97.94 81 ASP A N 1
ATOM 661 C CA . ASP A 1 81 ? -10.455 -0.854 -16.183 1.00 97.94 81 ASP A CA 1
ATOM 662 C C . ASP A 1 81 ? -10.732 -2.329 -16.536 1.00 97.94 81 ASP A C 1
ATOM 664 O O . ASP A 1 81 ? -11.878 -2.717 -16.766 1.00 97.94 81 ASP A O 1
ATOM 668 N N . LYS A 1 82 ? -9.689 -3.162 -16.492 1.00 97.44 82 LYS A N 1
ATOM 669 C CA . LYS A 1 82 ? -9.698 -4.618 -16.642 1.00 97.44 82 LYS A CA 1
ATOM 670 C C . LYS A 1 82 ? -8.897 -5.243 -15.511 1.00 97.44 82 LYS A C 1
ATOM 672 O O . LYS A 1 82 ? -7.832 -4.745 -15.162 1.00 97.44 82 LYS A O 1
ATOM 677 N N . THR A 1 83 ? -9.385 -6.349 -14.957 1.00 96.31 83 THR A N 1
ATOM 678 C CA . THR A 1 83 ? -8.649 -7.050 -13.901 1.00 96.31 83 THR A CA 1
ATOM 679 C C . THR A 1 83 ? -7.274 -7.497 -14.384 1.00 96.31 83 THR A C 1
ATOM 681 O O . THR A 1 83 ? -7.065 -7.772 -15.568 1.00 96.31 83 THR A O 1
ATOM 684 N N . LEU A 1 84 ? -6.334 -7.554 -13.449 1.00 95.00 84 LEU A N 1
ATOM 685 C CA . LEU A 1 84 ? -4.946 -7.891 -13.714 1.00 95.00 84 LEU A CA 1
ATOM 686 C C . LEU A 1 84 ? -4.611 -9.261 -13.109 1.00 95.00 84 LEU A C 1
ATOM 688 O O . LEU A 1 84 ? -4.948 -9.481 -11.945 1.00 95.00 84 LEU A O 1
ATOM 692 N N . PRO A 1 85 ? -3.889 -10.149 -13.819 1.00 95.75 85 PRO A N 1
ATOM 693 C CA . PRO A 1 85 ? -3.374 -11.375 -13.223 1.00 95.75 85 PRO A CA 1
ATOM 694 C C . PRO A 1 85 ? -2.505 -11.080 -11.998 1.00 95.75 85 PRO A C 1
ATOM 696 O O . PRO A 1 85 ? -1.685 -10.152 -12.009 1.00 95.75 85 PRO A O 1
ATOM 699 N N . THR A 1 86 ? -2.647 -11.899 -10.960 1.00 94.44 86 THR A N 1
ATOM 700 C CA . THR A 1 86 ? -2.011 -11.686 -9.652 1.00 94.44 86 THR A CA 1
ATOM 701 C C . THR A 1 86 ? -0.497 -11.475 -9.710 1.00 94.44 86 THR A C 1
ATOM 703 O O . THR A 1 86 ? 0.028 -10.631 -8.985 1.00 94.44 86 THR A O 1
ATOM 706 N N . ASP A 1 87 ? 0.228 -12.160 -10.593 1.00 93.38 87 ASP A N 1
ATOM 707 C CA . ASP A 1 87 ? 1.684 -11.992 -10.701 1.00 93.38 87 ASP A CA 1
ATOM 708 C C . ASP A 1 87 ? 2.083 -10.616 -11.247 1.00 93.38 87 ASP A C 1
ATOM 710 O O . ASP A 1 87 ? 3.002 -9.976 -10.733 1.00 93.38 87 ASP A O 1
ATOM 714 N N . SER A 1 88 ? 1.342 -10.108 -12.236 1.00 93.44 88 SER A N 1
ATOM 715 C CA . SER A 1 88 ? 1.550 -8.748 -12.752 1.00 93.44 88 SER A CA 1
ATOM 716 C C . SER A 1 88 ? 1.171 -7.698 -11.707 1.00 93.44 88 SER A C 1
ATOM 718 O O . SER A 1 88 ? 1.827 -6.659 -11.595 1.00 93.44 88 SER A O 1
ATOM 720 N N . TRP A 1 89 ? 0.135 -7.987 -10.914 1.00 96.62 89 TRP A N 1
ATOM 721 C CA . TRP A 1 89 ? -0.286 -7.139 -9.806 1.00 96.62 89 TRP A CA 1
ATOM 722 C C . TRP A 1 89 ? 0.772 -7.051 -8.710 1.00 96.62 89 TRP A C 1
ATOM 724 O O . TRP A 1 89 ? 1.105 -5.945 -8.299 1.00 96.62 89 TRP A O 1
ATOM 734 N N . LYS A 1 90 ? 1.353 -8.180 -8.280 1.00 94.50 90 LYS A N 1
ATOM 735 C CA . LYS A 1 90 ? 2.386 -8.219 -7.229 1.00 94.50 90 LYS A CA 1
ATOM 736 C C . LYS A 1 90 ? 3.571 -7.312 -7.559 1.00 94.50 90 LYS A C 1
ATOM 738 O O . LYS A 1 90 ? 4.054 -6.604 -6.679 1.00 94.50 90 LYS A O 1
ATOM 743 N N . ILE A 1 91 ? 4.009 -7.306 -8.820 1.00 93.25 91 ILE A N 1
ATOM 744 C CA . ILE A 1 91 ? 5.106 -6.446 -9.286 1.00 93.25 91 ILE A CA 1
ATOM 745 C C . ILE A 1 91 ? 4.705 -4.971 -9.190 1.00 93.25 91 ILE A C 1
ATOM 747 O O . ILE A 1 91 ? 5.405 -4.178 -8.567 1.00 93.25 91 ILE A O 1
ATOM 751 N N . LEU A 1 92 ? 3.562 -4.597 -9.774 1.00 96.19 92 LEU A N 1
ATOM 752 C CA . LEU A 1 92 ? 3.107 -3.205 -9.788 1.00 96.19 92 LEU A CA 1
ATOM 753 C C . LEU A 1 92 ? 2.816 -2.669 -8.379 1.00 96.19 92 LEU A C 1
ATOM 755 O O . LEU A 1 92 ? 3.168 -1.535 -8.071 1.00 96.19 92 LEU A O 1
ATOM 759 N N . GLN A 1 93 ? 2.213 -3.491 -7.522 1.00 97.38 93 GLN A N 1
ATOM 760 C CA . GLN A 1 93 ? 1.926 -3.172 -6.129 1.00 97.38 93 GLN A CA 1
ATOM 761 C C . GLN A 1 93 ? 3.215 -2.963 -5.323 1.00 97.38 93 GLN A C 1
ATOM 763 O O . GLN A 1 93 ? 3.317 -2.001 -4.569 1.00 97.38 93 GLN A O 1
ATOM 768 N N . ALA A 1 94 ? 4.211 -3.840 -5.481 1.00 92.00 94 ALA A N 1
ATOM 769 C CA . ALA A 1 94 ? 5.491 -3.694 -4.793 1.00 92.00 94 ALA A CA 1
ATOM 770 C C . ALA A 1 94 ? 6.227 -2.415 -5.222 1.00 92.00 94 ALA A C 1
ATOM 772 O O . ALA A 1 94 ? 6.720 -1.682 -4.365 1.00 92.00 94 ALA A O 1
ATOM 773 N N . ASP A 1 95 ? 6.247 -2.129 -6.525 1.00 90.06 95 ASP A N 1
ATOM 774 C CA . ASP A 1 95 ? 6.831 -0.902 -7.071 1.00 90.06 95 ASP A CA 1
ATOM 775 C C . ASP A 1 95 ? 6.111 0.350 -6.558 1.00 90.06 95 ASP A C 1
ATOM 777 O O . ASP A 1 95 ? 6.761 1.328 -6.198 1.00 90.06 95 ASP A O 1
ATOM 781 N N . LEU A 1 96 ? 4.774 0.313 -6.485 1.00 95.06 96 LEU A N 1
ATOM 782 C CA . LEU A 1 96 ? 3.972 1.408 -5.943 1.00 95.06 96 LEU A CA 1
ATOM 783 C C . LEU A 1 96 ? 4.353 1.701 -4.493 1.00 95.06 96 LEU A C 1
ATOM 785 O O . LEU A 1 96 ? 4.606 2.855 -4.168 1.00 95.06 96 LEU A O 1
ATOM 789 N N . LEU A 1 97 ? 4.402 0.674 -3.639 1.00 89.81 97 LEU A N 1
ATOM 790 C CA . LEU A 1 97 ? 4.719 0.844 -2.220 1.00 89.81 97 LEU A CA 1
ATOM 791 C C . LEU A 1 97 ? 6.131 1.391 -2.002 1.00 89.81 97 LEU A C 1
ATOM 793 O O . LEU A 1 97 ? 6.331 2.235 -1.132 1.00 89.81 97 LEU A O 1
ATOM 797 N N . GLU A 1 98 ? 7.102 0.930 -2.792 1.00 85.06 98 GLU A N 1
ATOM 798 C CA . GLU A 1 98 ? 8.469 1.444 -2.741 1.00 85.06 98 GLU A CA 1
ATOM 799 C C . GLU A 1 98 ? 8.542 2.900 -3.200 1.00 85.06 98 GLU A C 1
ATOM 801 O O . GLU A 1 98 ? 9.126 3.733 -2.510 1.00 85.06 98 GLU A O 1
ATOM 806 N N . PHE A 1 99 ? 7.906 3.219 -4.328 1.00 85.94 99 PHE A N 1
ATOM 807 C CA . PHE A 1 99 ? 7.876 4.572 -4.866 1.00 85.94 99 PHE A CA 1
ATOM 808 C C . PHE A 1 99 ? 7.159 5.558 -3.939 1.00 85.94 99 PHE A C 1
ATOM 810 O O . PHE A 1 99 ? 7.620 6.683 -3.753 1.00 85.94 99 PHE A O 1
ATOM 817 N N . SER A 1 100 ? 6.039 5.146 -3.342 1.00 82.62 100 SER A N 1
ATOM 818 C CA . SER A 1 100 ? 5.229 6.009 -2.484 1.00 82.62 100 SER A CA 1
ATOM 819 C C . SER A 1 100 ? 5.713 6.064 -1.037 1.00 82.62 100 SER A C 1
ATOM 821 O O . SER A 1 100 ? 5.207 6.882 -0.268 1.00 82.62 100 SER A O 1
ATOM 823 N N . GLY A 1 101 ? 6.626 5.177 -0.630 1.00 84.56 101 GLY A N 1
ATOM 824 C CA . GLY A 1 101 ? 6.983 4.973 0.775 1.00 84.56 101 GLY A CA 1
ATOM 825 C C . GLY A 1 101 ? 5.816 4.464 1.634 1.00 84.56 101 GLY A C 1
ATOM 826 O O . GLY A 1 101 ? 5.759 4.781 2.821 1.00 84.56 101 GLY A O 1
ATOM 827 N N . GLY A 1 102 ? 4.857 3.749 1.034 1.00 86.38 102 GLY A N 1
ATOM 828 C CA . GLY A 1 102 ? 3.705 3.163 1.737 1.00 86.38 102 GLY A CA 1
ATOM 829 C C . GLY A 1 102 ? 4.083 1.931 2.567 1.00 86.38 102 GLY A C 1
ATOM 830 O O . GLY A 1 102 ? 5.204 1.432 2.459 1.00 86.38 102 GLY A O 1
ATOM 831 N N . ASP A 1 103 ? 3.157 1.406 3.385 1.00 88.25 103 ASP A N 1
ATOM 832 C CA . ASP A 1 103 ? 3.445 0.214 4.208 1.00 88.25 103 ASP A CA 1
ATOM 833 C C . ASP A 1 103 ? 3.888 -0.982 3.329 1.00 88.25 103 ASP A C 1
ATOM 835 O O . ASP A 1 103 ? 3.084 -1.541 2.571 1.00 88.25 103 ASP A O 1
ATOM 839 N N . PRO A 1 104 ? 5.148 -1.453 3.457 1.00 85.44 104 PRO A N 1
ATOM 840 C CA . PRO A 1 104 ? 5.697 -2.520 2.623 1.00 85.44 104 PRO A CA 1
ATOM 841 C C . PRO A 1 104 ? 5.030 -3.888 2.841 1.00 85.44 104 PRO A C 1
ATOM 843 O O . PRO A 1 104 ? 5.321 -4.846 2.113 1.00 85.44 104 PRO A O 1
ATOM 846 N N . LYS A 1 105 ? 4.167 -4.026 3.856 1.00 87.88 105 LYS A N 1
ATOM 847 C CA . LYS A 1 105 ? 3.393 -5.246 4.119 1.00 87.88 105 LYS A CA 1
ATOM 848 C C . LYS A 1 105 ? 2.173 -5.386 3.209 1.00 87.88 105 LYS A C 1
ATOM 850 O O . LYS A 1 105 ? 1.645 -6.490 3.098 1.00 87.88 105 LYS A O 1
ATOM 855 N N . ILE A 1 106 ? 1.739 -4.323 2.534 1.00 90.38 106 ILE A N 1
ATOM 856 C CA . ILE A 1 106 ? 0.526 -4.285 1.700 1.00 90.38 106 ILE A CA 1
ATOM 857 C C . ILE A 1 106 ? 0.825 -4.823 0.290 1.00 90.38 106 ILE A C 1
ATOM 859 O O . ILE A 1 106 ? 0.596 -4.185 -0.727 1.00 90.38 106 ILE A O 1
ATOM 863 N N . LYS A 1 107 ? 1.415 -6.012 0.207 1.00 89.75 107 LYS A N 1
ATOM 864 C CA . LYS A 1 107 ? 1.843 -6.629 -1.064 1.00 89.75 107 LYS A CA 1
ATOM 865 C C . LYS A 1 107 ? 1.248 -8.013 -1.299 1.00 89.75 107 LYS A C 1
ATOM 867 O O . LYS A 1 107 ? 1.661 -8.715 -2.217 1.00 89.75 107 LYS A O 1
ATOM 872 N N . ASN A 1 108 ? 0.302 -8.408 -0.453 1.00 92.38 108 ASN A N 1
ATOM 873 C CA . ASN A 1 108 ? -0.422 -9.660 -0.574 1.00 92.38 108 ASN A CA 1
ATOM 874 C C . ASN A 1 108 ? -1.786 -9.391 -1.246 1.00 92.38 108 ASN A C 1
ATOM 876 O O . ASN A 1 108 ? -2.481 -8.458 -0.834 1.00 92.38 108 ASN A O 1
ATOM 880 N N . PRO A 1 109 ? -2.160 -10.119 -2.311 1.00 93.62 109 PRO A N 1
ATOM 881 C CA . PRO A 1 109 ? -3.394 -9.866 -3.053 1.00 93.62 109 PRO A CA 1
ATOM 882 C C . PRO A 1 109 ? -4.660 -10.055 -2.205 1.00 93.62 109 PRO A C 1
ATOM 884 O O . PRO A 1 109 ? -5.610 -9.301 -2.395 1.00 93.62 109 PRO A O 1
ATOM 887 N N . SER A 1 110 ? -4.669 -10.947 -1.208 1.00 94.31 110 SER A N 1
ATOM 888 C CA . SER A 1 110 ? -5.829 -11.144 -0.323 1.00 94.31 110 SER A CA 1
ATOM 889 C C . SER A 1 110 ? -5.928 -10.128 0.827 1.00 94.31 110 SER A C 1
ATOM 891 O O . SER A 1 110 ? -6.542 -10.398 1.862 1.00 94.31 110 SER A O 1
ATOM 893 N N . ARG A 1 111 ? -5.285 -8.955 0.709 1.00 94.38 111 ARG A N 1
ATOM 894 C CA . ARG A 1 111 ? -5.228 -7.966 1.795 1.00 94.38 111 ARG A CA 1
ATOM 895 C C . ARG A 1 111 ? -6.632 -7.559 2.244 1.00 94.38 111 ARG A C 1
ATOM 897 O O . ARG A 1 111 ? -7.436 -7.077 1.445 1.00 94.38 111 ARG A O 1
ATOM 904 N N . LEU A 1 112 ? -6.876 -7.692 3.548 1.00 94.44 112 LEU A N 1
ATOM 905 C CA . LEU A 1 112 ? -8.049 -7.130 4.204 1.00 94.44 112 LEU A CA 1
ATOM 906 C C . LEU A 1 112 ? -7.915 -5.614 4.281 1.00 94.44 112 LEU A C 1
ATOM 908 O O . LEU A 1 112 ? -6.980 -5.090 4.885 1.00 94.44 112 LEU A O 1
ATOM 912 N N . MET A 1 113 ? -8.881 -4.927 3.688 1.00 95.56 113 MET A N 1
ATOM 913 C CA . MET A 1 113 ? -8.983 -3.478 3.683 1.00 95.56 113 MET A CA 1
ATOM 914 C C . MET A 1 113 ? -10.259 -3.051 4.401 1.00 95.56 113 MET A C 1
ATOM 916 O O . MET A 1 113 ? -11.252 -3.776 4.410 1.00 95.56 113 MET A O 1
ATOM 920 N N . ARG A 1 114 ? -10.243 -1.880 5.039 1.00 96.31 114 ARG A N 1
ATOM 921 C CA . ARG A 1 114 ? -11.381 -1.386 5.816 1.00 96.31 114 ARG A CA 1
ATOM 922 C C . ARG A 1 114 ? -12.572 -1.119 4.893 1.00 96.31 114 ARG A C 1
ATOM 924 O O . ARG A 1 114 ? -12.428 -0.399 3.904 1.00 96.31 114 ARG A O 1
ATOM 931 N N . LEU A 1 115 ? -13.736 -1.668 5.240 1.00 96.38 115 LEU A N 1
ATOM 932 C CA . LEU A 1 115 ? -14.980 -1.417 4.517 1.00 96.38 115 LEU A CA 1
ATOM 933 C C . LEU A 1 115 ? -15.619 -0.106 5.022 1.00 96.38 115 LEU A C 1
ATOM 935 O O . LEU A 1 115 ? -15.897 -0.002 6.220 1.00 96.38 115 LEU A O 1
ATOM 939 N N . PRO A 1 116 ? -15.838 0.907 4.161 1.00 96.69 116 PRO A N 1
ATOM 940 C CA . PRO A 1 116 ? -16.531 2.132 4.556 1.00 96.69 116 PRO A CA 1
ATOM 941 C C . PRO A 1 116 ? -17.964 1.861 5.027 1.00 96.69 116 PRO A C 1
ATOM 943 O O . PRO A 1 116 ? -18.610 0.932 4.553 1.00 96.69 116 PRO A O 1
ATOM 946 N N . GLY A 1 117 ? -18.473 2.710 5.919 1.00 96.88 117 GLY A N 1
ATOM 947 C CA . GLY A 1 117 ? -19.825 2.612 6.479 1.00 96.88 117 GLY A CA 1
ATOM 948 C C . GLY A 1 117 ? -19.891 1.947 7.856 1.00 96.88 117 GLY A C 1
ATOM 949 O O . GLY A 1 117 ? -20.928 2.026 8.507 1.00 96.88 117 GLY A O 1
ATOM 950 N N . PHE A 1 118 ? -18.786 1.383 8.347 1.00 97.88 118 PHE A N 1
ATOM 951 C CA . PHE A 1 118 ? -18.707 0.709 9.647 1.00 97.88 118 PHE A CA 1
ATOM 952 C C . PHE A 1 118 ? -17.721 1.413 10.587 1.00 97.88 118 PHE A C 1
ATOM 954 O O . PHE A 1 118 ? -16.749 2.033 10.145 1.00 97.88 118 PHE A O 1
ATOM 961 N N . TYR A 1 119 ? -17.972 1.339 11.894 1.00 97.69 119 TYR A N 1
ATOM 962 C CA . TYR A 1 119 ? -17.082 1.885 12.915 1.00 97.69 119 TYR A CA 1
ATOM 963 C C . TYR A 1 119 ? -15.802 1.065 13.028 1.00 97.69 119 TYR A C 1
ATOM 965 O O . TYR A 1 119 ? -15.837 -0.160 13.128 1.00 97.69 119 TYR A O 1
ATOM 973 N N . HIS A 1 120 ? -14.665 1.758 13.065 1.00 96.12 120 HIS A N 1
ATOM 974 C CA . HIS A 1 120 ? -13.452 1.193 13.632 1.00 96.12 120 HIS A CA 1
ATOM 975 C C . HIS A 1 120 ? -13.622 1.150 15.150 1.00 96.12 120 HIS A C 1
ATOM 977 O O . HIS A 1 120 ? -13.819 2.192 15.775 1.00 96.12 120 HIS A O 1
ATOM 983 N N . GLN A 1 121 ? -13.497 -0.030 15.755 1.00 95.12 121 GLN A N 1
ATOM 984 C CA . GLN A 1 121 ? -13.803 -0.222 17.181 1.00 95.12 121 GLN A CA 1
ATOM 985 C C . GLN A 1 121 ? -12.958 0.640 18.128 1.00 95.12 121 GLN A C 1
ATOM 987 O O . GLN A 1 121 ? -13.336 0.891 19.268 1.00 95.12 121 GLN A O 1
ATOM 992 N N . LYS A 1 122 ? -11.793 1.104 17.662 1.00 93.25 122 LYS A N 1
ATOM 993 C CA . LYS A 1 122 ? -10.878 1.977 18.414 1.00 93.25 122 LYS A CA 1
ATOM 994 C C . LYS A 1 122 ? -10.823 3.401 17.863 1.00 93.25 122 LYS A C 1
ATOM 996 O O . LYS A 1 122 ? -9.856 4.117 18.116 1.00 93.25 122 LYS A O 1
ATOM 1001 N N . GLY A 1 123 ? -11.803 3.800 17.062 1.00 93.56 123 GLY A N 1
ATOM 1002 C CA . GLY A 1 123 ? -11.794 5.089 16.392 1.00 93.56 123 GLY A CA 1
ATOM 1003 C C . GLY A 1 123 ? -13.181 5.536 15.962 1.00 93.56 123 GLY A C 1
ATOM 1004 O O . GLY A 1 123 ? -14.137 5.479 16.727 1.00 93.56 123 GLY A O 1
ATOM 1005 N N . THR A 1 124 ? -13.267 6.050 14.744 1.00 96.94 124 THR A N 1
ATOM 1006 C CA . THR A 1 124 ? -14.493 6.604 14.167 1.00 96.94 124 THR A CA 1
ATOM 1007 C C . THR A 1 124 ? -14.970 5.754 12.994 1.00 96.94 124 THR A C 1
ATOM 1009 O O . THR A 1 124 ? -14.372 4.730 12.655 1.00 96.94 124 THR A O 1
ATOM 1012 N N . GLN A 1 125 ? -16.078 6.152 12.378 1.00 97.62 125 GLN A N 1
ATOM 1013 C CA . GLN A 1 125 ? -16.609 5.460 11.215 1.00 97.62 125 GLN A CA 1
ATOM 1014 C C . GLN A 1 125 ? -15.669 5.591 10.015 1.00 97.62 125 GLN A C 1
ATOM 1016 O O . GLN A 1 125 ? -15.266 6.695 9.635 1.00 97.62 125 GLN A O 1
ATOM 1021 N N . ALA A 1 126 ? -15.341 4.455 9.400 1.00 98.12 126 ALA A N 1
ATOM 1022 C CA . ALA A 1 126 ? -14.651 4.443 8.125 1.00 98.12 126 ALA A CA 1
ATOM 1023 C C . ALA A 1 126 ? -15.570 5.031 7.049 1.00 98.12 126 ALA A C 1
ATOM 1025 O O . ALA A 1 126 ? -16.748 4.678 6.967 1.00 98.12 126 ALA A O 1
ATOM 1026 N N . ARG A 1 127 ? -15.050 5.925 6.210 1.00 98.19 127 ARG A N 1
ATOM 1027 C CA . ARG A 1 127 ? -15.854 6.632 5.206 1.00 98.19 127 ARG A CA 1
ATOM 1028 C C . ARG A 1 127 ? -15.059 6.901 3.943 1.00 98.19 127 ARG A C 1
ATOM 1030 O O . ARG A 1 127 ? -13.849 7.120 3.989 1.00 98.19 127 ARG A O 1
ATOM 1037 N N . ILE A 1 128 ? -15.759 6.924 2.817 1.00 98.44 128 ILE A N 1
ATOM 1038 C CA . ILE A 1 128 ? -15.204 7.439 1.568 1.00 98.44 128 ILE A CA 1
ATOM 1039 C C . ILE A 1 128 ? -15.021 8.947 1.749 1.00 98.44 128 ILE A C 1
ATOM 1041 O O . ILE A 1 128 ? -15.947 9.638 2.176 1.00 98.44 128 ILE A O 1
ATOM 1045 N N . ILE A 1 129 ? -13.815 9.439 1.479 1.00 98.06 129 ILE A N 1
ATOM 1046 C CA . ILE A 1 129 ? -13.486 10.867 1.584 1.00 98.06 129 ILE A CA 1
ATOM 1047 C C . ILE A 1 129 ? -13.321 11.518 0.217 1.00 98.06 129 ILE A C 1
ATOM 1049 O O . ILE A 1 129 ? -13.655 12.686 0.082 1.00 98.06 129 ILE A O 1
ATOM 1053 N N . ASN A 1 130 ? -12.907 10.751 -0.796 1.00 97.62 130 ASN A N 1
ATOM 1054 C CA . ASN A 1 130 ? -12.888 11.174 -2.193 1.00 97.62 130 ASN A CA 1
ATOM 1055 C C . ASN A 1 130 ? -13.273 9.996 -3.096 1.00 97.62 130 ASN A C 1
ATOM 1057 O O . ASN A 1 130 ? -12.855 8.862 -2.853 1.00 97.62 130 ASN A O 1
ATOM 1061 N N . GLN A 1 131 ? -14.037 10.272 -4.153 1.00 96.69 131 GLN A N 1
ATOM 1062 C CA . GLN A 1 131 ? -14.316 9.321 -5.228 1.00 96.69 131 GLN A CA 1
ATOM 1063 C C . GLN A 1 131 ? -14.264 10.064 -6.564 1.00 96.69 131 GLN A C 1
ATOM 1065 O O . GLN A 1 131 ? -15.055 10.972 -6.807 1.00 96.69 131 GLN A O 1
ATOM 1070 N N . SER A 1 132 ? -13.314 9.708 -7.421 1.00 96.81 132 SER A N 1
ATOM 1071 C CA . SER A 1 132 ? -13.292 10.203 -8.801 1.00 96.81 132 SER A CA 1
ATOM 1072 C C . SER A 1 132 ? -14.115 9.290 -9.712 1.00 96.81 132 SER A C 1
ATOM 1074 O O . SER A 1 132 ? -14.716 9.751 -10.674 1.00 96.81 132 SER A O 1
ATOM 1076 N N . GLY A 1 133 ? -14.171 7.990 -9.390 1.00 91.12 133 GLY A N 1
ATOM 1077 C CA . GLY A 1 133 ? -14.776 6.965 -10.246 1.00 91.12 133 GLY A CA 1
ATOM 1078 C C . GLY A 1 133 ? -13.900 6.565 -11.439 1.00 91.12 133 GLY A C 1
ATOM 1079 O O . GLY A 1 133 ? -14.237 5.612 -12.143 1.00 91.12 133 GLY A O 1
ATOM 1080 N N . GLU A 1 134 ? -12.764 7.240 -11.625 1.00 97.12 134 GLU A N 1
ATOM 1081 C CA . GLU A 1 134 ? -11.808 6.982 -12.696 1.00 97.12 134 GLU A CA 1
ATOM 1082 C C . GLU A 1 134 ? -11.236 5.570 -12.601 1.00 97.12 134 GLU A C 1
ATOM 1084 O O . GLU A 1 134 ? -10.922 5.070 -11.518 1.00 97.12 134 GLU A O 1
ATOM 1089 N N . ARG A 1 135 ? -11.070 4.927 -13.754 1.00 98.31 135 ARG A N 1
ATOM 1090 C CA . ARG A 1 135 ? -10.444 3.609 -13.864 1.00 98.31 135 ARG A CA 1
ATOM 1091 C C . ARG A 1 135 ? -9.259 3.683 -14.801 1.00 98.31 135 ARG A C 1
ATOM 1093 O O . ARG A 1 135 ? -9.277 4.423 -15.781 1.00 98.31 135 ARG A O 1
ATOM 1100 N N . TYR A 1 136 ? -8.245 2.883 -14.508 1.00 98.31 136 TYR A N 1
ATOM 1101 C CA . TYR A 1 136 ? -6.968 2.965 -15.199 1.00 98.31 136 TYR A CA 1
ATOM 1102 C C . TYR A 1 136 ? -6.606 1.643 -15.855 1.00 98.31 136 TYR A C 1
ATOM 1104 O O . TYR A 1 136 ? -6.718 0.576 -15.257 1.00 98.31 136 TYR A O 1
ATOM 1112 N N . SER A 1 137 ? -6.094 1.710 -17.075 1.00 98.38 137 SER A N 1
ATOM 1113 C CA . SER A 1 137 ? -5.396 0.576 -17.667 1.00 98.38 137 SER A CA 1
ATOM 1114 C C . SER A 1 137 ? -4.099 0.288 -16.910 1.00 98.38 137 SER A C 1
ATOM 1116 O O . SER A 1 137 ? -3.472 1.187 -16.336 1.00 98.38 137 SER A O 1
ATOM 1118 N N . TYR A 1 138 ? -3.638 -0.964 -16.976 1.00 97.56 138 TYR A N 1
ATOM 1119 C CA . TYR A 1 138 ? -2.329 -1.353 -16.443 1.00 97.56 138 TYR A CA 1
ATOM 1120 C C . TYR A 1 138 ? -1.212 -0.420 -16.928 1.00 97.56 138 TYR A C 1
ATOM 1122 O O . TYR A 1 138 ? -0.403 0.038 -16.128 1.00 97.56 138 TYR A O 1
ATOM 1130 N N . ASN A 1 139 ? -1.197 -0.090 -18.224 1.00 97.50 139 ASN A N 1
ATOM 1131 C CA . ASN A 1 139 ? -0.147 0.733 -18.824 1.00 97.50 139 ASN A CA 1
ATOM 1132 C C . ASN A 1 139 ? -0.136 2.166 -18.276 1.00 97.50 139 ASN A C 1
ATOM 1134 O O . ASN A 1 139 ? 0.941 2.717 -18.070 1.00 97.50 139 ASN A O 1
ATOM 1138 N N . GLN A 1 140 ? -1.301 2.764 -17.999 1.00 97.75 140 GLN A N 1
ATOM 1139 C CA . GLN A 1 140 ? -1.364 4.102 -17.398 1.00 97.75 140 GLN A CA 1
ATOM 1140 C C . GLN A 1 140 ? -0.706 4.120 -16.016 1.00 97.75 140 GLN A C 1
ATOM 1142 O O . GLN A 1 140 ? 0.164 4.952 -15.766 1.00 97.75 140 GLN A O 1
ATOM 1147 N N . LEU A 1 141 ? -1.064 3.173 -15.142 1.00 97.69 141 LEU A N 1
ATOM 1148 C CA . LEU A 1 141 ? -0.465 3.085 -13.807 1.00 97.69 141 LEU A CA 1
ATOM 1149 C C . LEU A 1 141 ? 1.011 2.691 -13.884 1.00 97.69 141 LEU A C 1
ATOM 1151 O O . LEU A 1 141 ? 1.848 3.275 -13.202 1.00 97.69 141 LEU A O 1
ATOM 1155 N N . ARG A 1 142 ? 1.358 1.749 -14.764 1.00 96.00 142 ARG A N 1
ATOM 1156 C CA . ARG A 1 142 ? 2.737 1.298 -14.944 1.00 96.00 142 ARG A CA 1
ATOM 1157 C C . ARG A 1 142 ? 3.666 2.411 -15.421 1.00 96.00 142 ARG A C 1
ATOM 1159 O O . ARG A 1 142 ? 4.815 2.428 -14.995 1.00 96.00 142 ARG A O 1
ATOM 1166 N N . ASN A 1 143 ? 3.190 3.309 -16.281 1.00 94.88 143 ASN A N 1
ATOM 1167 C CA . ASN A 1 143 ? 3.969 4.452 -16.759 1.00 94.88 143 ASN A CA 1
ATOM 1168 C C . ASN A 1 143 ? 4.138 5.536 -15.685 1.00 94.88 143 ASN A C 1
ATOM 1170 O O . ASN A 1 143 ? 5.151 6.228 -15.687 1.00 94.88 143 ASN A O 1
ATOM 1174 N N . ALA A 1 144 ? 3.167 5.681 -14.778 1.00 92.12 144 ALA A N 1
ATOM 1175 C CA . ALA A 1 144 ? 3.228 6.646 -13.680 1.00 92.12 144 ALA A CA 1
ATOM 1176 C C . ALA A 1 144 ? 4.080 6.162 -12.495 1.00 92.12 144 ALA A C 1
ATOM 1178 O O . ALA A 1 144 ? 4.631 6.972 -11.757 1.00 92.12 144 ALA A O 1
ATOM 1179 N N . ILE A 1 145 ? 4.184 4.846 -12.301 1.00 91.06 145 ILE A N 1
ATOM 1180 C CA . ILE A 1 145 ? 4.919 4.239 -11.191 1.00 91.06 145 ILE A CA 1
ATOM 1181 C C . ILE A 1 145 ? 6.305 3.822 -11.702 1.00 91.06 145 ILE A C 1
ATOM 1183 O O . ILE A 1 145 ? 6.389 2.949 -12.572 1.00 91.06 145 ILE A O 1
ATOM 1187 N N . PRO A 1 146 ? 7.411 4.375 -11.179 1.00 83.19 146 PRO A N 1
ATOM 1188 C CA . PRO A 1 146 ? 8.750 3.890 -11.491 1.00 83.19 146 PRO A CA 1
ATOM 1189 C C . PRO A 1 146 ? 8.889 2.411 -11.136 1.00 83.19 146 PRO A C 1
ATOM 1191 O O . PRO A 1 146 ? 8.343 1.943 -10.138 1.00 83.19 146 PRO A O 1
ATOM 1194 N N . LYS A 1 147 ? 9.608 1.650 -11.961 1.00 79.38 147 LYS A N 1
ATOM 1195 C CA . LYS A 1 147 ? 9.974 0.283 -11.579 1.00 79.38 147 LYS A CA 1
ATOM 1196 C C . LYS A 1 147 ? 10.874 0.359 -10.354 1.00 79.38 147 LYS A C 1
ATOM 1198 O O . LYS A 1 147 ? 11.744 1.233 -10.310 1.00 79.38 147 LYS A O 1
ATOM 1203 N N . LYS A 1 148 ? 10.706 -0.569 -9.410 1.00 64.44 148 LYS A N 1
ATOM 1204 C CA . LYS A 1 148 ? 11.717 -0.819 -8.388 1.00 64.44 148 LYS A CA 1
ATOM 1205 C C . LYS A 1 148 ? 13.064 -0.892 -9.086 1.00 64.44 148 LYS A C 1
ATOM 1207 O O . LYS A 1 148 ? 13.237 -1.661 -10.036 1.00 64.44 148 LYS A O 1
ATOM 1212 N N . THR A 1 149 ? 13.989 -0.038 -8.661 1.00 50.50 149 THR A N 1
ATOM 1213 C CA . THR A 1 149 ? 15.334 -0.076 -9.222 1.00 50.50 149 THR A CA 1
ATOM 1214 C C . THR A 1 149 ? 15.898 -1.419 -8.805 1.00 50.50 149 THR A C 1
ATOM 1216 O O . THR A 1 149 ? 16.017 -1.700 -7.611 1.00 50.50 149 THR A O 1
ATOM 1219 N N . ASP A 1 150 ? 16.190 -2.276 -9.780 1.00 41.94 150 ASP A N 1
ATOM 1220 C CA . ASP A 1 150 ? 16.950 -3.478 -9.508 1.00 41.94 150 ASP A CA 1
ATOM 1221 C C . ASP A 1 150 ? 18.314 -2.976 -9.040 1.00 41.94 150 ASP A C 1
ATOM 1223 O O . ASP A 1 150 ? 19.128 -2.480 -9.817 1.00 41.94 150 ASP A O 1
ATOM 1227 N N . ILE A 1 151 ? 18.537 -2.997 -7.730 1.00 40.03 151 ILE A N 1
ATOM 1228 C CA . ILE A 1 151 ? 19.784 -2.541 -7.102 1.00 40.03 151 ILE A CA 1
ATOM 1229 C C . ILE A 1 151 ? 20.995 -3.324 -7.650 1.00 40.03 151 ILE A C 1
ATOM 1231 O O . ILE A 1 151 ? 22.138 -2.935 -7.432 1.00 40.03 151 ILE A O 1
ATOM 1235 N N . ASN A 1 152 ? 20.735 -4.394 -8.410 1.00 35.50 152 ASN A N 1
ATOM 1236 C CA . ASN A 1 152 ? 21.689 -5.183 -9.173 1.00 35.50 152 ASN A CA 1
ATOM 1237 C C . ASN A 1 152 ? 22.170 -4.527 -10.486 1.00 35.50 152 ASN A C 1
ATOM 1239 O O . ASN A 1 152 ? 23.143 -5.005 -11.060 1.00 35.50 152 ASN A O 1
ATOM 1243 N N . SER A 1 153 ? 21.542 -3.451 -10.982 1.00 32.44 153 SER A N 1
ATOM 1244 C CA . SER A 1 153 ? 21.877 -2.836 -12.279 1.00 32.44 153 SER A CA 1
ATOM 1245 C C . SER A 1 153 ? 22.388 -1.393 -12.184 1.00 32.44 153 SER A C 1
ATOM 1247 O O . SER A 1 153 ? 22.117 -0.577 -13.070 1.00 32.44 153 SER A O 1
ATOM 1249 N N . VAL A 1 154 ? 23.137 -1.041 -11.133 1.00 32.53 154 VAL A N 1
ATOM 1250 C CA . VAL A 1 154 ? 23.882 0.229 -11.124 1.00 32.53 154 VAL A CA 1
ATOM 1251 C C . VAL A 1 154 ? 25.058 0.109 -12.095 1.00 32.53 154 VAL A C 1
ATOM 1253 O O . VAL A 1 154 ? 26.098 -0.470 -11.786 1.00 32.53 154 VAL A O 1
ATOM 1256 N N . LEU A 1 155 ? 24.870 0.661 -13.296 1.00 32.81 155 LEU A N 1
ATOM 1257 C CA . LEU A 1 155 ? 25.920 0.859 -14.289 1.00 32.81 155 LEU A CA 1
ATOM 1258 C C . LEU A 1 155 ? 27.074 1.667 -13.682 1.00 32.81 155 LEU A C 1
ATOM 1260 O O . LEU A 1 155 ? 26.923 2.784 -13.193 1.00 32.81 155 LEU A O 1
ATOM 1264 N N . PHE A 1 156 ? 28.227 1.019 -13.733 1.00 37.22 156 PHE A N 1
ATOM 1265 C CA . PHE A 1 156 ? 29.514 1.336 -13.139 1.00 37.22 156 PHE A CA 1
ATOM 1266 C C . PHE A 1 156 ? 30.114 2.651 -13.684 1.00 37.22 156 PHE A C 1
ATOM 1268 O O . PHE A 1 156 ? 30.474 2.710 -14.861 1.00 37.22 156 PHE A O 1
ATOM 1275 N N . PRO A 1 157 ? 30.332 3.704 -12.875 1.00 36.94 157 PRO A N 1
ATOM 1276 C CA . PRO A 1 157 ? 31.166 4.824 -13.295 1.00 36.94 157 PRO A CA 1
ATOM 1277 C C . PRO A 1 157 ? 32.633 4.497 -12.988 1.00 36.94 157 PRO A C 1
ATOM 1279 O O . PRO A 1 157 ? 33.051 4.473 -11.829 1.00 36.94 157 PRO A O 1
ATOM 1282 N N . ALA A 1 158 ? 33.448 4.302 -14.028 1.00 34.41 158 ALA A N 1
ATOM 1283 C CA . ALA A 1 158 ? 34.899 4.058 -13.944 1.00 34.41 158 ALA A CA 1
ATOM 1284 C C . ALA A 1 158 ? 35.681 5.084 -13.082 1.00 34.41 158 ALA A C 1
ATOM 1286 O O . ALA A 1 158 ? 36.806 4.828 -12.651 1.00 34.41 158 ALA A O 1
ATOM 1287 N N . ILE A 1 159 ? 35.071 6.237 -12.793 1.00 35.66 159 ILE A N 1
ATOM 1288 C CA . ILE A 1 159 ? 35.580 7.295 -11.914 1.00 35.66 159 ILE A CA 1
ATOM 1289 C C . ILE A 1 159 ? 35.738 6.843 -10.450 1.00 35.66 159 ILE A C 1
ATOM 1291 O O . ILE A 1 159 ? 36.705 7.246 -9.805 1.00 35.66 159 ILE A O 1
ATOM 1295 N N . LEU A 1 160 ? 34.859 5.978 -9.926 1.00 36.00 160 LEU A N 1
ATOM 1296 C CA . LEU A 1 160 ? 34.893 5.581 -8.507 1.00 36.00 160 LEU A CA 1
ATOM 1297 C C . LEU A 1 160 ? 36.019 4.578 -8.195 1.00 36.00 160 LEU A C 1
ATOM 1299 O O . LEU A 1 160 ? 36.645 4.657 -7.139 1.00 36.00 160 LEU A O 1
ATOM 1303 N N . HIS A 1 161 ? 36.361 3.698 -9.142 1.00 40.03 161 HIS A N 1
ATOM 1304 C CA . HIS A 1 161 ? 37.483 2.755 -9.020 1.00 40.03 161 HIS A CA 1
ATOM 1305 C C . HIS A 1 161 ? 38.835 3.471 -8.847 1.00 40.03 161 HIS A C 1
ATOM 1307 O O . HIS A 1 161 ? 39.685 3.043 -8.066 1.00 40.03 161 HIS A O 1
ATOM 1313 N N . ARG A 1 162 ? 39.011 4.612 -9.530 1.00 40.53 162 ARG A N 1
ATOM 1314 C CA . ARG A 1 162 ? 40.231 5.429 -9.465 1.00 40.53 162 ARG A CA 1
ATOM 1315 C C . ARG A 1 162 ? 40.408 6.128 -8.108 1.00 40.53 162 ARG A C 1
ATOM 1317 O O . ARG A 1 162 ? 41.538 6.430 -7.744 1.00 40.53 162 ARG A O 1
ATOM 1324 N N . TYR A 1 163 ? 39.323 6.368 -7.370 1.00 39.47 163 TYR A N 1
ATOM 1325 C CA . TYR A 1 163 ? 39.353 7.119 -6.110 1.00 39.47 163 TYR A CA 1
ATOM 1326 C C . TYR A 1 163 ? 39.632 6.250 -4.877 1.00 39.47 163 TYR A C 1
ATOM 1328 O O . TYR A 1 163 ? 40.325 6.696 -3.966 1.00 39.47 163 TYR A O 1
ATOM 1336 N N . TYR A 1 164 ? 39.114 5.018 -4.834 1.00 47.16 164 TYR A N 1
ATOM 1337 C CA . TYR A 1 164 ? 39.205 4.183 -3.628 1.00 47.16 164 TYR A CA 1
ATOM 1338 C C . TYR A 1 164 ? 40.332 3.152 -3.659 1.00 47.16 164 TYR A C 1
ATOM 1340 O O . TYR A 1 164 ? 40.751 2.703 -2.595 1.00 47.16 164 TYR A O 1
ATOM 1348 N N . GLY A 1 165 ? 40.805 2.741 -4.843 1.00 46.06 165 GLY A N 1
ATOM 1349 C CA . GLY A 1 165 ? 41.911 1.781 -5.005 1.00 46.06 165 GLY A CA 1
ATOM 1350 C C . GLY A 1 165 ? 41.699 0.394 -4.369 1.00 46.06 165 GLY A C 1
ATOM 1351 O O . GLY A 1 165 ? 42.572 -0.462 -4.473 1.00 46.06 165 GLY A O 1
ATOM 1352 N N . ASN A 1 166 ? 40.559 0.163 -3.710 1.00 57.94 166 ASN A N 1
ATOM 1353 C CA . ASN A 1 166 ? 40.246 -1.015 -2.912 1.00 57.94 166 ASN A CA 1
ATOM 1354 C C . ASN A 1 166 ? 38.788 -1.449 -3.181 1.00 57.94 166 ASN A C 1
ATOM 1356 O O . ASN A 1 166 ? 37.853 -0.772 -2.741 1.00 57.94 166 ASN A O 1
ATOM 1360 N N . PRO A 1 167 ? 38.569 -2.582 -3.871 1.00 52.09 167 PRO A N 1
ATOM 1361 C CA . PRO A 1 167 ? 37.235 -3.076 -4.209 1.00 52.09 167 PRO A CA 1
ATOM 1362 C C . PRO A 1 167 ? 36.336 -3.377 -2.997 1.00 52.09 167 PRO A C 1
ATOM 1364 O O . PRO A 1 167 ? 35.124 -3.258 -3.122 1.00 52.09 167 PRO A O 1
ATOM 1367 N N . ILE A 1 168 ? 36.880 -3.685 -1.807 1.00 52.22 168 ILE A N 1
ATOM 1368 C CA . ILE A 1 168 ? 36.064 -3.870 -0.583 1.00 52.22 168 ILE A CA 1
ATOM 1369 C C . ILE A 1 168 ? 35.623 -2.549 0.016 1.00 52.22 168 ILE A C 1
ATOM 1371 O O . ILE A 1 168 ? 34.530 -2.483 0.564 1.00 52.22 168 ILE A O 1
ATOM 1375 N N . ALA A 1 169 ? 36.431 -1.494 -0.086 1.00 51.72 169 ALA A N 1
ATOM 1376 C CA . ALA A 1 169 ? 36.009 -0.168 0.351 1.00 51.72 169 ALA A CA 1
ATOM 1377 C C . ALA A 1 169 ? 34.791 0.297 -0.457 1.00 51.72 169 ALA A C 1
ATOM 1379 O O . ALA A 1 169 ? 33.831 0.803 0.115 1.00 51.72 169 ALA A O 1
ATOM 1380 N N . LEU A 1 170 ? 34.813 0.040 -1.768 1.00 46.97 170 LEU A N 1
ATOM 1381 C CA . LEU A 1 170 ? 33.724 0.343 -2.689 1.00 46.97 170 LEU A CA 1
ATOM 1382 C C . LEU A 1 170 ? 32.524 -0.596 -2.491 1.00 46.97 170 LEU A C 1
ATOM 1384 O O . LEU A 1 170 ? 31.405 -0.115 -2.397 1.00 46.97 170 LEU A O 1
ATOM 1388 N N . TRP A 1 171 ? 32.735 -1.908 -2.339 1.00 51.28 171 TRP A N 1
ATOM 1389 C CA . TRP A 1 171 ? 31.657 -2.875 -2.081 1.00 51.28 171 TRP A CA 1
ATOM 1390 C C . TRP A 1 171 ? 30.982 -2.634 -0.7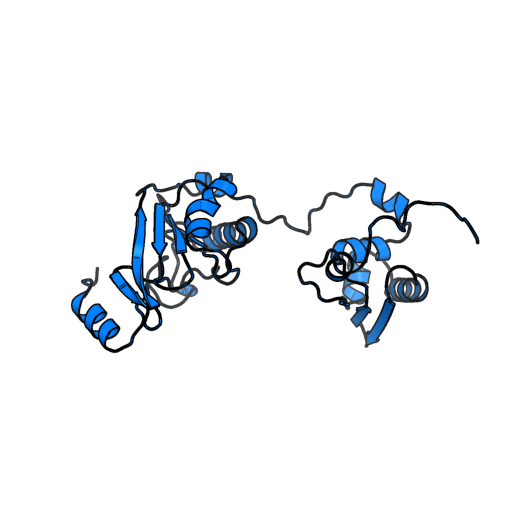21 1.00 51.28 171 TRP A C 1
ATOM 1392 O O . TRP A 1 171 ? 29.757 -2.673 -0.630 1.00 51.28 171 TRP A O 1
ATOM 1402 N N . LEU A 1 172 ? 31.750 -2.290 0.322 1.00 50.56 172 LEU A N 1
ATOM 1403 C CA . LEU A 1 172 ? 31.195 -1.850 1.600 1.00 50.56 172 LEU A CA 1
ATOM 1404 C C . LEU A 1 172 ? 30.458 -0.532 1.424 1.00 50.56 172 LEU A C 1
ATOM 1406 O O . LEU A 1 172 ? 29.294 -0.512 1.761 1.00 50.56 172 LEU A O 1
ATOM 1410 N N . TYR A 1 173 ? 31.050 0.512 0.835 1.00 49.38 173 TYR A N 1
ATOM 1411 C CA . TYR A 1 173 ? 30.390 1.805 0.586 1.00 49.38 173 TYR A CA 1
ATOM 1412 C C . TYR A 1 173 ? 29.066 1.667 -0.191 1.00 49.38 173 TYR A C 1
ATOM 1414 O O . TYR A 1 173 ? 28.053 2.235 0.213 1.00 49.38 173 TYR A O 1
ATOM 1422 N N . CYS A 1 174 ? 29.042 0.841 -1.241 1.00 46.03 174 CYS A N 1
ATOM 1423 C CA . CYS A 1 174 ? 27.855 0.538 -2.042 1.00 46.03 174 CYS A CA 1
ATOM 1424 C C . CYS A 1 174 ? 26.800 -0.280 -1.274 1.00 46.03 174 CYS A C 1
ATOM 1426 O O . CYS A 1 174 ? 25.611 -0.106 -1.515 1.00 46.03 174 CYS A O 1
ATOM 1428 N N . ARG A 1 175 ? 27.205 -1.132 -0.322 1.00 47.88 175 ARG A N 1
ATOM 1429 C CA . ARG A 1 175 ? 26.298 -1.848 0.599 1.00 47.88 175 ARG A CA 1
ATOM 1430 C C . ARG A 1 175 ? 25.952 -1.037 1.869 1.00 47.88 175 ARG A C 1
ATOM 1432 O O . ARG A 1 175 ? 25.038 -1.430 2.587 1.00 47.88 175 ARG A O 1
ATOM 1439 N N . PHE A 1 176 ? 26.682 0.048 2.171 1.00 46.78 176 PHE A N 1
ATOM 1440 C CA . PHE A 1 176 ? 26.670 0.809 3.438 1.00 46.78 176 PHE A CA 1
ATOM 1441 C C . PHE A 1 176 ? 25.950 2.151 3.407 1.00 46.78 176 PHE A C 1
ATOM 1443 O O . PHE A 1 176 ? 25.866 2.788 4.465 1.00 46.78 176 PHE A O 1
ATOM 1450 N N . TYR A 1 177 ? 25.393 2.593 2.278 1.00 45.41 177 TYR A N 1
ATOM 1451 C CA . TYR A 1 177 ? 24.312 3.574 2.372 1.00 45.41 177 TYR A CA 1
ATOM 1452 C C . TYR A 1 177 ? 23.071 2.878 2.937 1.00 45.41 177 TYR A C 1
ATOM 1454 O O . TYR A 1 177 ? 22.211 2.322 2.269 1.00 45.41 177 TYR A O 1
ATOM 1462 N N . ASP A 1 178 ? 23.139 2.853 4.255 1.00 44.44 178 ASP A N 1
ATOM 1463 C CA . ASP A 1 178 ? 22.256 2.415 5.301 1.00 44.44 178 ASP A CA 1
ATOM 1464 C C . ASP A 1 178 ? 20.774 2.646 4.985 1.00 44.44 178 ASP A C 1
ATOM 1466 O O . ASP A 1 178 ? 20.268 3.756 5.131 1.00 44.44 178 ASP A O 1
ATOM 1470 N N . ILE A 1 179 ? 20.061 1.578 4.619 1.00 43.62 179 ILE A N 1
ATOM 1471 C CA . ILE A 1 179 ? 18.592 1.594 4.550 1.00 43.62 179 ILE A CA 1
ATOM 1472 C C . ILE A 1 179 ? 17.980 1.672 5.974 1.00 43.62 179 ILE A C 1
ATOM 1474 O O . ILE A 1 179 ? 16.816 2.026 6.096 1.00 43.62 179 ILE A O 1
ATOM 1478 N N . ASN A 1 180 ? 18.725 1.390 7.068 1.00 42.31 180 ASN A N 1
ATOM 1479 C CA . ASN A 1 180 ? 18.121 1.135 8.397 1.00 42.31 180 ASN A CA 1
ATOM 1480 C C . ASN A 1 180 ? 18.819 1.720 9.657 1.00 42.31 180 ASN A C 1
ATOM 1482 O O . ASN A 1 180 ? 18.444 1.363 10.772 1.00 42.31 180 ASN A O 1
ATOM 1486 N N . GLY A 1 181 ? 19.836 2.574 9.561 1.00 49.16 181 GLY A N 1
ATOM 1487 C CA . GLY A 1 181 ? 20.486 3.211 10.723 1.00 49.16 181 GLY A CA 1
ATOM 1488 C C . GLY A 1 181 ? 21.355 2.303 11.619 1.00 49.16 181 GLY A C 1
ATOM 1489 O O . GLY A 1 181 ? 21.699 2.698 12.733 1.00 49.16 181 GLY A O 1
ATOM 1490 N N . SER A 1 182 ? 21.688 1.067 11.222 1.00 56.06 182 SER A N 1
ATOM 1491 C CA . SER A 1 182 ? 22.055 0.015 12.201 1.00 56.06 182 SER A CA 1
ATOM 1492 C C . SER A 1 182 ? 23.499 0.042 12.739 1.00 56.06 182 SER A C 1
ATOM 1494 O O . SER A 1 182 ? 23.812 -0.658 13.707 1.00 56.06 182 SER A O 1
ATOM 1496 N N . GLY A 1 183 ? 24.406 0.811 12.122 1.00 57.19 183 GLY A N 1
ATOM 1497 C CA . GLY A 1 183 ? 25.808 0.946 12.557 1.00 57.19 183 GLY A CA 1
ATOM 1498 C C . GLY A 1 183 ? 26.658 -0.335 12.467 1.00 57.19 183 GLY A C 1
ATOM 1499 O O . GLY A 1 183 ? 27.787 -0.375 12.971 1.00 57.19 183 GLY A O 1
ATOM 1500 N N . ARG A 1 184 ? 26.142 -1.394 11.830 1.00 65.12 184 ARG A N 1
ATOM 1501 C CA . ARG A 1 184 ? 26.880 -2.626 11.525 1.00 65.12 184 ARG A CA 1
ATOM 1502 C C . ARG A 1 184 ? 26.410 -3.249 10.215 1.00 65.12 184 ARG A C 1
ATOM 1504 O O . ARG A 1 184 ? 25.237 -3.162 9.880 1.00 65.12 184 ARG A O 1
ATOM 1511 N N . VAL A 1 185 ? 27.297 -3.959 9.533 1.00 68.00 185 VAL A N 1
ATOM 1512 C CA . VAL A 1 185 ? 26.951 -4.801 8.382 1.00 68.00 185 VAL A CA 1
ATOM 1513 C C . VAL A 1 185 ? 27.500 -6.198 8.592 1.00 68.00 185 VAL A C 1
ATOM 1515 O O . VAL A 1 185 ? 28.585 -6.383 9.142 1.00 68.00 185 VAL A O 1
ATOM 1518 N N . ILE A 1 186 ? 26.711 -7.189 8.193 1.00 69.94 186 ILE A N 1
ATOM 1519 C CA . ILE A 1 186 ? 27.045 -8.604 8.292 1.00 69.94 186 ILE A CA 1
ATOM 1520 C C . ILE A 1 186 ? 27.160 -9.139 6.873 1.00 69.94 186 ILE A C 1
ATOM 1522 O O . ILE A 1 186 ? 26.239 -8.965 6.081 1.00 69.94 186 ILE A O 1
ATOM 1526 N N . ILE A 1 187 ? 28.290 -9.763 6.564 1.00 68.25 187 ILE A N 1
ATOM 1527 C CA . ILE A 1 187 ? 28.606 -10.240 5.220 1.00 68.25 187 ILE A CA 1
ATOM 1528 C C . ILE A 1 187 ? 29.017 -11.702 5.272 1.00 68.25 187 ILE A C 1
ATOM 1530 O O . ILE A 1 187 ? 29.711 -12.118 6.205 1.00 68.25 187 ILE A O 1
ATOM 1534 N N . ASN A 1 188 ? 28.611 -12.463 4.261 1.00 77.19 188 ASN A N 1
ATOM 1535 C CA . ASN A 1 188 ? 29.160 -13.781 3.997 1.00 77.19 188 ASN A CA 1
ATOM 1536 C C . ASN A 1 188 ? 30.402 -13.626 3.110 1.00 77.19 188 ASN A C 1
ATOM 1538 O O . ASN A 1 188 ? 30.349 -13.091 2.006 1.00 77.19 188 ASN A O 1
ATOM 1542 N N . LEU A 1 189 ? 31.543 -14.067 3.624 1.00 72.19 189 LEU A N 1
ATOM 1543 C CA . LEU A 1 189 ? 32.849 -13.950 2.998 1.00 72.19 189 LEU A CA 1
ATOM 1544 C C . LEU A 1 189 ? 32.959 -14.792 1.728 1.00 72.19 189 LEU A C 1
ATOM 1546 O O . LEU A 1 189 ? 33.649 -14.368 0.810 1.00 72.19 189 LEU A O 1
ATOM 1550 N N . ASN A 1 190 ? 32.295 -15.950 1.667 1.00 75.44 190 ASN A N 1
ATOM 1551 C CA . ASN A 1 190 ? 32.321 -16.811 0.482 1.00 75.44 190 ASN A CA 1
ATOM 1552 C C . ASN A 1 190 ? 31.490 -16.210 -0.654 1.00 75.44 190 ASN A C 1
ATOM 1554 O O . ASN A 1 190 ? 31.944 -16.180 -1.793 1.00 75.44 190 ASN A O 1
ATOM 1558 N N . GLU A 1 191 ? 30.312 -15.673 -0.334 1.00 69.00 191 GLU A N 1
ATOM 1559 C CA . GLU A 1 191 ? 29.469 -14.963 -1.304 1.00 69.00 191 GLU A CA 1
ATOM 1560 C C . GLU A 1 191 ? 30.194 -13.720 -1.834 1.00 69.00 191 GLU A C 1
ATOM 1562 O O . GLU A 1 191 ? 30.326 -13.550 -3.040 1.00 69.00 191 GLU A O 1
ATOM 1567 N N . CYS A 1 192 ? 30.776 -12.915 -0.941 1.00 66.12 192 CYS A N 1
ATOM 1568 C CA . CYS A 1 192 ? 31.544 -11.727 -1.315 1.00 66.12 192 CYS A CA 1
ATOM 1569 C C . CYS A 1 192 ? 32.791 -12.070 -2.153 1.00 66.12 192 CYS A C 1
ATOM 1571 O O . CYS A 1 192 ? 33.103 -11.372 -3.112 1.00 66.12 192 CYS A O 1
ATOM 1573 N N . ALA A 1 193 ? 33.489 -13.163 -1.829 1.00 66.31 193 ALA A N 1
ATOM 1574 C CA . ALA A 1 193 ? 34.618 -13.668 -2.614 1.00 66.31 193 ALA A CA 1
ATOM 1575 C C . ALA A 1 193 ? 34.201 -14.074 -4.030 1.00 66.31 193 ALA A C 1
ATOM 1577 O O . ALA A 1 193 ? 34.890 -13.730 -4.988 1.00 66.31 193 ALA A O 1
ATOM 1578 N N . SER A 1 194 ? 33.067 -14.766 -4.151 1.00 69.44 194 SER A N 1
ATOM 1579 C CA . SER A 1 194 ? 32.509 -15.168 -5.440 1.00 69.44 194 SER A CA 1
ATOM 1580 C C . SER A 1 194 ? 32.073 -13.964 -6.273 1.00 69.44 194 SER A C 1
ATOM 1582 O O . SER A 1 194 ? 32.383 -13.917 -7.456 1.00 69.44 194 SER A O 1
ATOM 1584 N N . GLU A 1 195 ? 31.382 -12.992 -5.670 1.00 60.75 195 GLU A N 1
ATOM 1585 C CA . GLU A 1 195 ? 30.916 -11.773 -6.351 1.00 60.75 195 GLU A CA 1
ATOM 1586 C C . GLU A 1 195 ? 32.075 -10.907 -6.863 1.00 60.75 195 GLU A C 1
ATOM 1588 O O . GLU A 1 195 ? 31.967 -10.277 -7.910 1.00 60.75 195 GLU A O 1
ATOM 1593 N N . LEU A 1 196 ? 33.174 -10.848 -6.109 1.00 59.25 196 LEU A N 1
ATOM 1594 C CA . LEU A 1 196 ? 34.326 -9.999 -6.415 1.00 59.25 196 LEU A CA 1
ATOM 1595 C C . LEU A 1 196 ? 35.434 -10.727 -7.189 1.00 59.25 196 LEU A C 1
ATOM 1597 O O . LEU A 1 196 ? 36.465 -10.116 -7.458 1.00 59.25 196 LEU A O 1
ATOM 1601 N N . GLU A 1 197 ? 35.257 -12.016 -7.494 1.00 72.50 197 GLU A N 1
ATOM 1602 C CA . GLU A 1 197 ? 36.261 -12.876 -8.137 1.00 72.50 197 GLU A CA 1
ATOM 1603 C C . GLU A 1 197 ? 37.635 -12.858 -7.426 1.00 72.50 197 GLU A C 1
ATOM 1605 O O . GLU A 1 197 ? 38.701 -12.882 -8.043 1.00 72.50 197 GLU A O 1
ATOM 1610 N N . ILE A 1 198 ? 37.632 -12.827 -6.088 1.00 71.81 198 ILE A N 1
ATOM 1611 C CA . ILE A 1 198 ? 38.845 -12.824 -5.249 1.00 71.81 198 ILE A CA 1
ATOM 1612 C C . ILE A 1 198 ? 38.776 -13.889 -4.155 1.00 71.81 198 ILE A C 1
ATOM 1614 O O . ILE A 1 198 ? 37.718 -14.395 -3.805 1.00 71.81 198 ILE A O 1
ATOM 1618 N N . SER A 1 199 ? 39.916 -14.215 -3.540 1.00 75.62 199 SER A N 1
ATOM 1619 C CA . SER A 1 199 ? 39.928 -15.177 -2.432 1.00 75.62 199 SER A CA 1
ATOM 1620 C C . SER A 1 199 ? 39.377 -14.583 -1.127 1.00 75.62 199 SER A C 1
ATOM 1622 O O . SER A 1 199 ? 39.647 -13.429 -0.784 1.00 75.62 199 SER A O 1
ATOM 1624 N N . VAL A 1 200 ? 38.735 -15.414 -0.301 1.00 73.94 200 VAL A N 1
ATOM 1625 C CA . VAL A 1 200 ? 38.357 -15.057 1.084 1.00 73.94 200 VAL A CA 1
ATOM 1626 C C . VAL A 1 200 ? 39.562 -14.567 1.896 1.00 73.94 200 VAL A C 1
ATOM 1628 O O . VAL A 1 200 ? 39.440 -13.685 2.747 1.00 73.94 200 VAL A O 1
ATOM 1631 N N . SER A 1 201 ? 40.755 -15.109 1.633 1.00 76.12 201 SER A N 1
ATOM 1632 C CA . SER A 1 201 ? 41.987 -14.677 2.301 1.00 76.12 201 SER A CA 1
ATOM 1633 C C . SER A 1 201 ? 42.365 -13.234 1.944 1.00 76.12 201 SER A C 1
ATOM 1635 O O . SER A 1 201 ? 42.827 -12.486 2.807 1.00 76.12 201 SER A O 1
ATOM 1637 N N . THR A 1 202 ? 42.104 -12.822 0.701 1.00 66.00 202 THR A N 1
ATOM 1638 C C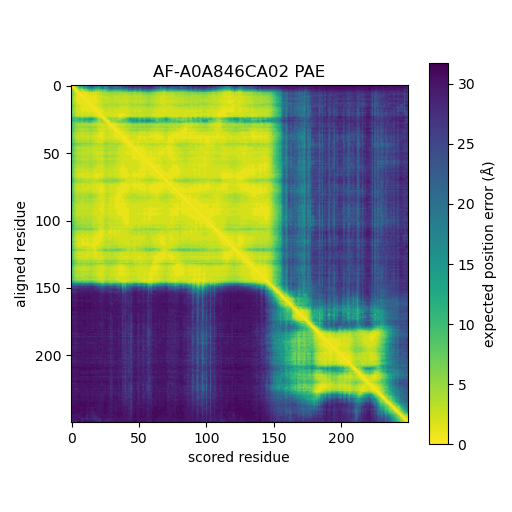A . THR A 1 202 ? 42.277 -11.450 0.213 1.00 66.00 202 THR A CA 1
ATOM 1639 C C . THR A 1 202 ? 41.325 -10.514 0.951 1.00 66.00 202 THR A C 1
ATOM 1641 O O . THR A 1 202 ? 41.766 -9.507 1.503 1.00 66.00 202 THR A O 1
ATOM 1644 N N . ILE A 1 203 ? 40.057 -10.916 1.087 1.00 70.12 203 ILE A N 1
ATOM 1645 C CA . ILE A 1 203 ? 39.039 -10.173 1.843 1.00 70.12 203 ILE A CA 1
ATOM 1646 C C . ILE A 1 203 ? 39.458 -9.978 3.303 1.00 70.12 203 ILE A C 1
ATOM 1648 O O . ILE A 1 203 ? 39.438 -8.862 3.822 1.00 70.12 203 ILE A O 1
ATOM 1652 N N . ARG A 1 204 ? 39.918 -11.044 3.969 1.00 72.50 204 ARG A N 1
ATOM 1653 C CA . ARG A 1 204 ? 40.397 -10.973 5.360 1.00 72.50 204 ARG A CA 1
ATOM 1654 C C . ARG A 1 204 ? 41.609 -10.054 5.518 1.00 72.50 204 ARG A C 1
ATOM 1656 O O . ARG A 1 204 ? 41.666 -9.301 6.487 1.00 72.50 204 ARG A O 1
ATOM 1663 N N . LYS A 1 205 ? 42.563 -10.083 4.579 1.00 69.25 205 LYS A N 1
ATOM 1664 C CA . LYS A 1 205 ? 43.726 -9.178 4.592 1.00 69.25 205 LYS A CA 1
ATOM 1665 C C . LYS A 1 205 ? 43.292 -7.717 4.487 1.00 69.25 205 LYS A C 1
ATOM 1667 O O . LYS A 1 205 ? 43.796 -6.888 5.238 1.00 69.25 205 LYS A O 1
ATOM 1672 N N . TRP A 1 206 ? 42.338 -7.412 3.614 1.00 67.94 206 TRP A N 1
ATOM 1673 C CA . TRP A 1 206 ? 41.821 -6.053 3.447 1.00 67.94 206 TRP A CA 1
ATOM 1674 C C . TRP A 1 206 ? 41.066 -5.569 4.695 1.00 67.94 206 TRP A C 1
ATOM 1676 O O . TRP A 1 206 ? 41.299 -4.445 5.136 1.00 67.94 206 TRP A O 1
ATOM 1686 N N . LEU A 1 207 ? 40.270 -6.434 5.344 1.00 67.56 207 LEU A N 1
ATOM 1687 C CA . LEU A 1 207 ? 39.623 -6.123 6.630 1.00 67.56 207 LEU A CA 1
ATOM 1688 C C . LEU A 1 207 ? 40.637 -5.772 7.741 1.00 67.56 207 LEU A C 1
ATOM 1690 O O . LEU A 1 207 ? 40.368 -4.925 8.596 1.00 67.56 207 LEU A O 1
ATOM 1694 N N . CYS A 1 208 ? 41.816 -6.401 7.739 1.00 64.81 208 CYS A N 1
ATOM 1695 C CA . CYS A 1 208 ? 42.887 -6.110 8.697 1.00 64.81 208 CYS A CA 1
ATOM 1696 C C . CYS A 1 208 ? 43.610 -4.776 8.435 1.00 64.81 208 CYS A C 1
ATOM 1698 O O . CYS A 1 208 ? 44.080 -4.154 9.391 1.00 64.81 208 CYS A O 1
ATOM 1700 N N . TRP A 1 209 ? 43.746 -4.368 7.170 1.00 51.28 209 TRP A N 1
ATOM 1701 C CA . TRP A 1 209 ? 44.614 -3.257 6.760 1.00 51.28 209 TRP A CA 1
ATOM 1702 C C . TRP A 1 209 ? 43.920 -1.889 6.760 1.00 51.28 209 TRP A C 1
ATOM 1704 O O . TRP A 1 209 ? 44.548 -0.891 7.110 1.00 51.28 209 TRP A O 1
ATOM 1714 N N . GLU A 1 210 ? 42.629 -1.822 6.435 1.00 55.25 210 GLU A N 1
ATOM 1715 C CA . GLU A 1 210 ? 41.954 -0.541 6.197 1.00 55.25 210 GLU A CA 1
ATOM 1716 C C . GLU A 1 210 ? 41.218 -0.017 7.445 1.00 55.25 210 GLU A C 1
ATOM 1718 O O . GLU A 1 210 ? 40.012 -0.169 7.625 1.00 55.25 210 GLU A O 1
ATOM 1723 N N . ARG A 1 211 ? 41.966 0.610 8.359 1.00 50.94 211 ARG A N 1
ATOM 1724 C CA . ARG A 1 211 ? 41.455 1.074 9.667 1.00 50.94 211 ARG A CA 1
ATOM 1725 C C . ARG A 1 211 ? 40.639 2.372 9.631 1.00 50.94 211 ARG A C 1
ATOM 1727 O O . ARG A 1 211 ? 40.166 2.808 10.678 1.00 50.94 211 ARG A O 1
ATOM 1734 N N . ARG A 1 212 ? 40.503 3.020 8.470 1.00 49.47 212 ARG A N 1
ATOM 1735 C CA . ARG A 1 212 ? 39.815 4.320 8.340 1.00 49.47 212 ARG A CA 1
ATOM 1736 C C . ARG A 1 212 ? 38.333 4.200 7.978 1.00 49.47 212 ARG A C 1
ATOM 1738 O O . ARG A 1 212 ? 37.600 5.164 8.162 1.00 49.47 212 ARG A O 1
ATOM 1745 N N . LEU A 1 213 ? 37.895 3.038 7.492 1.00 49.91 213 LEU A N 1
ATOM 1746 C CA . LEU A 1 213 ? 36.541 2.834 6.961 1.00 49.91 213 LEU A CA 1
ATOM 1747 C C . LEU A 1 213 ? 35.559 2.215 7.970 1.00 49.91 213 LEU A C 1
ATOM 1749 O O . LEU A 1 213 ? 34.349 2.376 7.835 1.00 49.91 213 LEU A O 1
ATOM 1753 N N . TRP A 1 214 ? 36.052 1.529 9.002 1.00 61.62 214 TRP A N 1
ATOM 1754 C CA . TRP A 1 214 ? 35.233 0.896 10.041 1.00 61.62 214 TRP A CA 1
ATOM 1755 C C . TRP A 1 214 ? 35.907 0.995 11.410 1.00 61.62 214 TRP A C 1
ATOM 1757 O O . TRP A 1 214 ? 37.130 1.018 11.524 1.00 61.62 214 TRP A O 1
ATOM 1767 N N . ARG A 1 215 ? 35.101 1.033 12.478 1.00 62.28 215 ARG A N 1
ATOM 1768 C CA . ARG A 1 215 ? 35.592 1.123 13.866 1.00 62.28 215 ARG A CA 1
ATOM 1769 C C . ARG A 1 215 ? 36.192 -0.197 14.333 1.00 62.28 215 ARG A C 1
ATOM 1771 O O . ARG A 1 215 ? 37.185 -0.215 15.051 1.00 62.28 215 ARG A O 1
ATOM 1778 N N . SER A 1 216 ? 35.544 -1.301 13.977 1.00 64.44 216 SER A N 1
ATOM 1779 C CA . SER A 1 216 ? 35.974 -2.650 14.332 1.00 64.44 216 SER A CA 1
ATOM 1780 C C . SER A 1 216 ? 35.282 -3.675 13.443 1.00 64.44 216 SER A C 1
ATOM 1782 O O . SER A 1 216 ? 34.298 -3.372 12.770 1.00 64.44 216 SER A O 1
ATOM 1784 N N . TRP A 1 217 ? 35.773 -4.908 13.450 1.00 73.75 217 TRP A N 1
ATOM 1785 C CA . TRP A 1 217 ? 35.083 -6.028 12.828 1.00 73.75 217 TRP A CA 1
ATOM 1786 C C . TRP A 1 217 ? 35.350 -7.317 13.602 1.00 73.75 217 TRP A C 1
ATOM 1788 O O . TRP A 1 217 ? 36.293 -7.416 14.388 1.00 73.75 217 TRP A O 1
ATOM 1798 N N . LYS A 1 218 ? 34.480 -8.302 13.402 1.00 79.25 218 LYS A N 1
ATOM 1799 C CA . LYS A 1 218 ? 34.577 -9.650 13.965 1.00 79.25 218 LYS A CA 1
ATOM 1800 C C . LYS A 1 218 ? 34.323 -10.656 12.857 1.00 79.25 218 LYS A C 1
ATOM 1802 O O . LYS A 1 218 ? 33.534 -10.380 11.960 1.00 79.25 218 LYS A O 1
ATOM 1807 N N . THR A 1 219 ? 34.940 -11.831 12.934 1.00 77.44 219 THR A N 1
ATOM 1808 C CA . THR A 1 219 ? 34.569 -12.952 12.060 1.00 77.44 219 THR A CA 1
ATOM 1809 C C . THR A 1 219 ? 34.228 -14.195 12.849 1.00 77.44 219 THR A C 1
ATOM 1811 O O . THR A 1 219 ? 34.805 -14.456 13.903 1.00 77.44 219 THR A O 1
ATOM 1814 N N . ARG A 1 220 ? 33.293 -14.975 12.312 1.00 78.69 220 ARG A N 1
ATOM 1815 C CA . ARG A 1 220 ? 32.961 -16.314 12.785 1.00 78.69 220 ARG A CA 1
ATOM 1816 C C . ARG A 1 220 ? 32.673 -17.187 11.573 1.00 78.69 220 ARG A C 1
ATOM 1818 O O . ARG A 1 220 ? 31.685 -16.954 10.883 1.00 78.69 220 ARG A O 1
ATOM 1825 N N . ARG A 1 221 ? 33.521 -18.195 11.339 1.00 82.44 221 ARG A N 1
ATOM 1826 C CA . ARG A 1 221 ? 33.493 -19.008 10.109 1.00 82.44 221 ARG A CA 1
ATOM 1827 C C . ARG A 1 221 ? 33.499 -18.082 8.885 1.00 82.44 221 ARG A C 1
ATOM 1829 O O . ARG A 1 221 ? 34.381 -17.226 8.790 1.00 82.44 221 ARG A O 1
ATOM 1836 N N . ASP A 1 222 ? 32.490 -18.199 8.036 1.00 78.94 222 ASP A N 1
ATOM 1837 C CA . ASP A 1 222 ? 32.344 -17.457 6.789 1.00 78.94 222 ASP A CA 1
ATOM 1838 C C . ASP A 1 222 ? 31.625 -16.121 6.965 1.00 78.94 222 ASP A C 1
ATOM 1840 O O . ASP A 1 222 ? 31.431 -15.408 5.997 1.00 78.94 222 ASP A O 1
ATOM 1844 N N . ILE A 1 223 ? 31.251 -15.738 8.186 1.00 76.31 223 ILE A N 1
ATOM 1845 C CA . ILE A 1 223 ? 30.575 -14.467 8.440 1.00 76.31 223 ILE A CA 1
ATOM 1846 C C . ILE A 1 223 ? 31.564 -13.436 8.975 1.00 76.31 223 ILE A C 1
ATOM 1848 O O . ILE A 1 223 ? 32.276 -13.702 9.949 1.00 76.31 223 ILE A O 1
ATOM 1852 N N . ALA A 1 224 ? 31.561 -12.236 8.394 1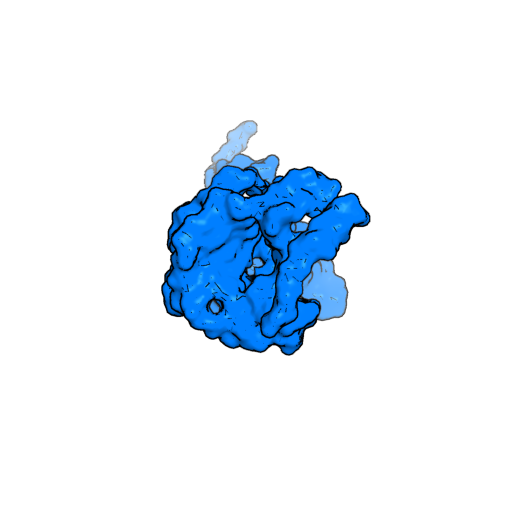.00 76.88 224 ALA A N 1
ATOM 1853 C CA . ALA A 1 224 ? 32.181 -11.048 8.971 1.00 76.88 224 ALA A CA 1
ATOM 1854 C C . ALA A 1 224 ? 31.114 -10.037 9.400 1.00 76.88 224 ALA A C 1
ATOM 1856 O O . ALA A 1 224 ? 30.199 -9.717 8.650 1.00 76.88 224 ALA A O 1
ATOM 1857 N N . THR A 1 225 ? 31.234 -9.519 10.617 1.00 75.88 225 THR A N 1
ATOM 1858 C CA . THR A 1 225 ? 30.444 -8.391 11.117 1.00 75.88 225 THR A CA 1
ATOM 1859 C C . THR A 1 225 ? 31.350 -7.179 11.214 1.00 75.88 225 THR A C 1
ATOM 1861 O O . THR A 1 225 ? 32.336 -7.213 11.946 1.00 75.88 225 THR A O 1
ATOM 1864 N N . ILE A 1 226 ? 31.012 -6.116 10.499 1.00 73.56 226 ILE A N 1
ATOM 1865 C CA . ILE A 1 226 ? 31.797 -4.890 10.388 1.00 73.56 226 ILE A CA 1
ATOM 1866 C C . ILE A 1 226 ? 31.005 -3.770 11.056 1.00 73.56 226 ILE A C 1
ATOM 1868 O O . ILE A 1 226 ? 29.845 -3.546 10.723 1.00 73.56 226 ILE A O 1
ATOM 1872 N N . TYR A 1 227 ? 31.616 -3.081 12.014 1.00 67.25 227 TYR A N 1
ATOM 1873 C CA . TYR A 1 227 ? 31.006 -1.996 12.778 1.00 67.25 227 TYR A CA 1
ATOM 1874 C C . TYR A 1 227 ? 31.524 -0.650 12.287 1.00 67.25 227 TYR A C 1
ATOM 1876 O O . TYR A 1 227 ? 32.734 -0.443 12.182 1.00 67.25 227 TYR A O 1
ATOM 1884 N N . TYR A 1 228 ? 30.624 0.299 12.061 1.00 63.28 228 TYR A N 1
ATOM 1885 C CA . TYR A 1 228 ? 30.954 1.606 11.497 1.00 63.28 228 TYR A CA 1
ATOM 1886 C C . TYR A 1 228 ? 30.195 2.737 12.169 1.00 63.28 228 TYR A C 1
ATOM 1888 O O . TYR A 1 228 ? 29.304 2.523 12.989 1.00 63.28 228 TYR A O 1
ATOM 1896 N N . VAL A 1 229 ? 30.582 3.964 11.836 1.00 51.06 229 VAL A N 1
ATOM 1897 C CA . VAL A 1 229 ? 29.816 5.150 12.211 1.00 51.06 229 VAL A CA 1
ATOM 1898 C C . VAL A 1 229 ? 28.739 5.348 11.148 1.00 51.06 229 VAL A C 1
ATOM 1900 O O . VAL A 1 229 ? 29.060 5.711 10.021 1.00 51.06 229 VAL A O 1
ATOM 1903 N N . SER A 1 230 ? 27.478 5.063 11.485 1.00 50.00 230 SER A N 1
ATOM 1904 C CA . SER A 1 230 ? 26.347 5.322 10.581 1.00 50.00 230 SER A CA 1
ATOM 1905 C C . SER A 1 230 ? 26.253 6.816 10.246 1.00 50.00 230 SER A C 1
ATOM 1907 O O . SER A 1 230 ? 26.418 7.665 11.126 1.00 50.00 230 SER A O 1
ATOM 1909 N N . SER A 1 231 ? 25.942 7.131 8.987 1.00 44.09 231 SER A N 1
ATOM 1910 C CA . SER A 1 231 ? 25.651 8.490 8.514 1.00 44.09 231 SER A CA 1
ATOM 1911 C C . SER A 1 231 ? 24.448 9.123 9.222 1.00 44.09 231 SER A C 1
ATOM 1913 O O . SER A 1 231 ? 24.435 10.336 9.407 1.00 44.09 231 SER A O 1
ATOM 1915 N N . HIS A 1 232 ? 23.512 8.319 9.741 1.00 41.47 232 HIS A N 1
ATOM 1916 C CA . HIS A 1 232 ? 22.397 8.791 10.573 1.00 41.47 232 HIS A CA 1
ATOM 1917 C C . HIS A 1 232 ? 22.847 9.325 11.948 1.00 41.47 232 HIS A C 1
ATOM 1919 O O . HIS A 1 232 ? 22.139 10.109 12.568 1.00 41.47 232 HIS A O 1
ATOM 1925 N N . ASN A 1 233 ? 24.039 8.937 12.424 1.00 36.81 233 ASN A N 1
ATOM 1926 C CA . ASN A 1 233 ? 24.664 9.494 13.632 1.00 36.81 233 ASN A CA 1
ATOM 1927 C C . ASN A 1 233 ? 25.656 10.631 13.328 1.00 36.81 233 ASN A C 1
ATOM 1929 O O . ASN A 1 233 ? 26.116 11.297 14.256 1.00 36.81 233 ASN A O 1
ATOM 1933 N N . LEU A 1 234 ? 26.001 10.861 12.056 1.00 37.59 234 LEU A N 1
ATOM 1934 C CA . LEU A 1 234 ? 26.831 11.994 11.631 1.00 37.59 234 LEU A CA 1
ATOM 1935 C C . LEU A 1 234 ? 26.004 13.284 11.547 1.00 37.59 234 LEU A C 1
ATOM 1937 O O . LEU A 1 234 ? 26.489 14.333 11.960 1.00 37.59 234 LEU A O 1
ATOM 1941 N N . THR A 1 235 ? 24.731 13.202 11.151 1.00 36.84 235 THR A N 1
ATOM 1942 C CA . THR A 1 235 ? 23.795 14.343 11.170 1.00 36.84 235 THR A CA 1
ATOM 1943 C C . THR A 1 235 ? 23.424 14.812 12.577 1.00 36.84 235 THR A C 1
ATOM 1945 O O . THR A 1 235 ? 23.063 15.970 12.752 1.00 36.84 235 THR A O 1
ATOM 1948 N N . ALA A 1 236 ? 23.568 13.963 13.597 1.00 37.31 236 ALA A N 1
ATOM 1949 C CA . ALA A 1 236 ? 23.344 14.352 14.989 1.00 37.31 236 ALA A CA 1
ATOM 1950 C C . ALA A 1 236 ? 24.590 14.945 15.679 1.00 37.31 236 ALA A C 1
ATOM 1952 O O . ALA A 1 236 ? 24.484 15.387 16.824 1.00 37.31 236 ALA A O 1
ATOM 1953 N N . LYS A 1 237 ? 25.782 14.909 15.054 1.00 40.56 237 LYS A N 1
ATOM 1954 C CA . LYS A 1 237 ? 27.025 15.229 15.780 1.00 40.56 237 LYS A CA 1
ATOM 1955 C C . LYS A 1 237 ? 28.184 15.859 15.008 1.00 40.56 237 LYS A C 1
ATOM 1957 O O . LYS A 1 237 ? 29.223 16.065 15.632 1.00 40.56 237 LYS A O 1
ATOM 1962 N N . ALA A 1 238 ? 28.077 16.160 13.717 1.00 34.25 238 ALA A N 1
ATOM 1963 C CA . ALA A 1 238 ? 29.208 16.737 12.997 1.00 34.25 238 ALA A CA 1
ATOM 1964 C C . ALA A 1 238 ? 28.793 17.832 12.015 1.00 34.25 238 ALA A C 1
ATOM 1966 O O . ALA A 1 238 ? 28.321 17.558 10.912 1.00 34.25 238 ALA A O 1
ATOM 1967 N N . ASP A 1 239 ? 29.076 19.065 12.435 1.00 37.16 239 ASP A N 1
ATOM 1968 C CA . ASP A 1 239 ? 29.504 20.160 11.575 1.00 37.16 239 ASP A CA 1
ATOM 1969 C C . ASP A 1 239 ? 30.353 19.627 10.412 1.00 37.16 239 ASP A C 1
ATOM 1971 O O . ASP A 1 239 ? 31.432 19.051 10.597 1.00 37.16 239 ASP A O 1
ATOM 1975 N N . LEU A 1 240 ? 29.851 19.832 9.198 1.00 34.78 240 LEU A N 1
ATOM 1976 C CA . LEU A 1 240 ? 30.470 19.425 7.936 1.00 34.78 240 LEU A CA 1
ATOM 1977 C C . LEU A 1 240 ? 31.745 20.218 7.584 1.00 34.78 240 LEU A C 1
ATOM 1979 O O . LEU A 1 240 ? 32.293 20.041 6.501 1.00 34.78 240 LEU A O 1
ATOM 1983 N N . GLU A 1 241 ? 32.275 21.045 8.487 1.00 37.50 241 GLU A N 1
ATOM 1984 C CA . GLU A 1 241 ? 33.458 21.873 8.216 1.00 37.50 241 GLU A CA 1
ATOM 1985 C C . GLU A 1 241 ? 34.802 21.156 8.431 1.00 37.50 241 GLU A C 1
ATOM 1987 O O . GLU A 1 241 ? 35.838 21.620 7.964 1.00 37.50 241 GLU A O 1
ATOM 1992 N N . ARG A 1 242 ? 34.845 19.987 9.084 1.00 38.78 242 ARG A N 1
ATOM 1993 C CA . ARG A 1 242 ? 36.131 19.392 9.512 1.00 38.78 242 ARG A CA 1
ATOM 1994 C C . ARG A 1 242 ? 36.898 18.547 8.494 1.00 38.78 242 ARG A C 1
ATOM 1996 O O . ARG A 1 242 ? 37.971 18.049 8.830 1.00 38.78 242 ARG A O 1
ATOM 2003 N N . PHE A 1 243 ? 36.407 18.390 7.267 1.00 36.06 243 PHE A N 1
ATOM 2004 C CA . PHE A 1 243 ? 37.128 17.635 6.227 1.00 36.06 243 PHE A CA 1
ATOM 2005 C C . PHE A 1 243 ? 37.752 18.516 5.134 1.00 36.06 243 PHE A C 1
ATOM 2007 O O . PHE A 1 243 ? 38.351 17.993 4.195 1.00 36.06 243 PHE A O 1
ATOM 2014 N N . GLY A 1 244 ? 37.688 19.842 5.288 1.00 32.06 244 GLY A N 1
ATOM 2015 C CA . GLY A 1 244 ? 38.306 20.814 4.391 1.00 32.06 244 GLY A CA 1
ATOM 2016 C C . GLY A 1 244 ? 39.528 21.501 4.998 1.00 32.06 244 GLY A C 1
ATOM 2017 O O . GLY A 1 244 ? 39.423 22.622 5.468 1.00 32.06 244 GLY A O 1
ATOM 2018 N N . GLY A 1 245 ? 40.694 20.861 4.897 1.00 28.30 245 GLY A N 1
ATOM 2019 C CA . GLY A 1 245 ? 41.983 21.559 4.824 1.00 28.30 245 GLY A CA 1
ATOM 2020 C C . GLY A 1 245 ? 42.608 22.106 6.118 1.00 28.30 245 GLY A C 1
ATOM 2021 O O . GLY A 1 245 ? 41.950 22.462 7.082 1.00 28.30 245 GLY A O 1
ATOM 2022 N N . GLY A 1 246 ? 43.939 22.212 6.072 1.00 25.50 246 GLY A N 1
ATOM 2023 C CA . GLY A 1 246 ? 44.679 23.275 6.755 1.00 25.50 246 GLY A CA 1
ATOM 2024 C C . GLY A 1 246 ? 44.999 23.077 8.235 1.00 25.50 246 GLY A C 1
ATOM 2025 O O . GLY A 1 246 ? 44.176 23.261 9.118 1.00 25.50 246 GLY A O 1
ATOM 2026 N N . VAL A 1 247 ? 46.273 22.812 8.503 1.00 28.33 247 VAL A N 1
ATOM 2027 C CA . VAL A 1 247 ? 46.922 23.025 9.801 1.00 28.33 247 VAL A CA 1
ATOM 2028 C C . VAL A 1 247 ? 46.771 24.488 10.246 1.00 28.33 247 VAL A C 1
ATOM 2030 O O . VAL A 1 247 ? 47.118 25.379 9.479 1.00 28.33 247 VAL A O 1
ATOM 2033 N N . ALA A 1 248 ? 46.419 24.727 11.513 1.00 23.77 248 ALA A N 1
ATOM 2034 C CA . ALA A 1 248 ? 46.973 25.831 12.300 1.00 23.77 248 ALA A CA 1
ATOM 2035 C C . ALA A 1 248 ? 46.939 25.497 13.801 1.00 23.77 248 ALA A C 1
ATOM 2037 O O . ALA A 1 248 ? 45.895 25.202 14.375 1.00 23.77 248 ALA A O 1
ATOM 2038 N N . ARG A 1 249 ? 48.133 25.518 14.400 1.00 27.06 249 ARG A N 1
ATOM 2039 C CA . ARG A 1 249 ? 48.400 25.567 15.842 1.00 27.06 249 ARG A CA 1
ATOM 2040 C C . ARG A 1 249 ? 48.112 26.990 16.331 1.00 27.06 249 ARG A C 1
ATOM 2042 O O . ARG A 1 249 ? 48.580 27.893 15.644 1.00 27.06 249 ARG A O 1
ATOM 2049 N N . ILE A 1 250 ? 47.440 27.171 17.473 1.00 32.69 250 ILE A N 1
ATOM 2050 C CA . ILE A 1 250 ? 47.973 27.577 18.799 1.00 32.69 250 ILE A CA 1
ATOM 2051 C C . ILE A 1 250 ? 46.970 27.073 19.843 1.00 32.69 250 ILE A C 1
ATOM 2053 O O . ILE A 1 250 ? 45.757 27.188 19.563 1.00 32.69 250 ILE A O 1
#

Mean predicted aligned error: 16.06 Å

Sequence (250 aa):
MSEFDYDALQELNTNGYDIYIVVNGEGYTDADVEQCKAIFYEHDNLSITEQENIWQKLNLPQPTIQVYTGGKSVHNYWVFDKTLPTDSWKILQADLLEFSGGDPKIKNPSRLMRLPGFYHQKGTQARIINQSGERYSYNQLRNAIPKKTDINSVLFPAILHRYYGNPIALWLYCRFYDINGSGRVIINLNECASELEISVSTIRKWLCWERRLWRSWKTRRDIATIYYVSSHNLTAKADLERFGGGVARI

Secondary structure (DSSP, 8-state):
-----HHHHHHHHHTTPPPEEESSSSSSSTTT--EEEEEEE--TTS-HHHHHHHHHHTTPPPPSEEEE-SSS-EEEEEEEEEEEEHHHHHHHHHHHHHHHT--TT---TT-EEEPTTSB-TTS-B-EEEEE----B-HHHHHHHSPPPP-GGG----HHHHHHH--HHHHHHHHHHS-SS--SEEEEEHHHHHHHTTS-HHHHHHHHHH-TTS-SEEEEETTEEEEE---HHHHTTT--TTTTS------

pLDDT: mean 76.64, std 22.85, range [23.77, 98.69]

Foldseek 3Di:
DPPDPPVVVQVCLVVLDFDWDQQAADDQALVRGFWGFKAKFKDLPDAPVCRCCLCVVLVHPHFQWWKDQQDRIIIGIATAPGIDTLVLQLQLNCLQCVSSVGDNVSRRSRDIDGDAPGHDSVGGGMHTPDHPNDHHHPVSSPVSGDGDPPLVPPDDDPVVCVPPVDVVLVVCVSVQPDPDQDQKDKDFLVVVCVVVVHDSVVVVVVQVPDCPAFVDWDDDVRMIMTGHDRPVVCVVDDDPPPPDDDDDDD

Solvent-accessible surface area (backbone atoms only — not comparable to full-atom values): 14705 Å² total; per-residue (Å²): 128,82,79,84,61,59,67,62,53,50,51,42,38,74,72,68,38,70,61,64,40,47,71,18,46,67,68,85,42,58,87,50,27,60,43,31,39,56,46,64,48,38,43,77,89,45,54,61,75,51,57,75,47,46,47,63,81,64,61,40,74,81,53,15,35,31,32,38,48,22,70,58,34,37,43,37,29,44,34,40,70,59,70,36,50,40,71,64,41,43,54,54,34,45,17,43,25,63,74,69,68,22,57,80,78,66,55,55,59,36,45,78,38,73,40,63,83,40,49,28,83,90,53,38,60,10,33,75,75,45,72,68,74,54,61,37,51,70,66,60,54,55,73,49,37,63,73,67,74,61,83,88,67,74,83,80,63,75,69,57,61,74,73,63,81,40,73,64,62,50,52,45,53,75,71,57,73,63,91,74,68,75,38,58,49,76,44,51,39,64,61,52,17,62,76,67,76,47,54,52,68,55,55,52,52,50,69,71,66,56,70,88,79,37,81,48,70,50,74,59,90,56,38,37,39,41,30,38,84,34,68,75,58,39,77,76,72,54,78,85,68,83,82,69,78,81,92,79,90,132

Radius of gyration: 25.0 Å; Cα contacts (8 Å, |Δi|>4): 366; chains: 1; bounding box: 76×47×38 Å